Protein AF-A0A7S2E5Z1-F1 (afdb_monomer_lite)

Organism: NCBI:txid49249

Foldseek 3Di:
DDDDDDDDPDPPDDDDQDAWAFPDWDDDPQFDIDTDIPSLDDLVLLVVVVVLQVVCCVPPVVQWDWAWPPDPPVPFVDTFTWTKRWCQVVCVVPVVVSQVSNLSNVQNRCVVVVQCDDDPPDHGPVDRSNVVGDDTDIDTDQDPVGTNDHTDDDDPPDPDDDDDDSDDPVVDDDPDDDTDGPPPDD

pLDDT: mean 82.42, std 16.59, range [35.94, 97.31]

Secondary structure (DSSP, 8-state):
--------------PPPPPPEEEEEEEETTEEEEEEEETSS-HHHHHHHHHHHHHHHHH-GGGEEEEE---S-TT-----EEEEEE-HHHHHHH-HHHHHHHHHHHHHHHHHHTTTSPPTT-----S-GGGT--S--EEEE--TTS-SSPPS----S-S-------S-GGGSS--------TT---

Sequence (186 aa):
AEKSKNRPREFQSETTPAEPTVSALYPDKHSPTLAVVDFALSDEEAATFQDLRDCVTHNHPRQFVRRSFAGPYDDFEQEGGNDATFVGGFMQLFAPGVAAKLCETARVAWKKSEWFKIEDGEIPFQFDPCKLGMRTTEYLSYDPSGWSALGGHTDIDTMYTILLLLSDPSEYKGGEFFMKPSDWGG

Radius of gyration: 20.51 Å; chains: 1; bounding box: 38×84×41 Å

Structure (mmCIF, N/CA/C/O backbone):
data_AF-A0A7S2E5Z1-F1
#
_entry.id   AF-A0A7S2E5Z1-F1
#
loop_
_atom_site.group_PDB
_atom_site.id
_atom_site.type_symbol
_atom_site.label_atom_id
_atom_site.label_alt_id
_atom_site.label_comp_id
_atom_site.label_asym_id
_atom_site.label_entity_id
_atom_site.label_seq_id
_atom_site.pdbx_PDB_ins_code
_atom_site.Cartn_x
_atom_site.Cartn_y
_atom_site.Cartn_z
_atom_site.occupancy
_atom_site.B_iso_or_equiv
_atom_site.auth_seq_id
_atom_site.auth_comp_id
_atom_site.auth_asym_id
_atom_site.auth_atom_id
_atom_site.pdbx_PDB_model_num
ATOM 1 N N . ALA A 1 1 ? 4.109 -58.923 -12.183 1.00 46.69 1 ALA A N 1
ATOM 2 C CA . ALA A 1 1 ? 3.321 -57.739 -12.575 1.00 46.69 1 ALA A CA 1
ATOM 3 C C . ALA A 1 1 ? 2.538 -57.267 -11.354 1.00 46.69 1 ALA A C 1
ATOM 5 O O . ALA A 1 1 ? 1.447 -57.763 -11.093 1.00 46.69 1 ALA A O 1
ATOM 6 N N . GLU A 1 2 ? 3.149 -56.405 -10.541 1.00 40.25 2 GLU A N 1
ATOM 7 C CA . GLU A 1 2 ? 2.526 -55.848 -9.337 1.00 40.25 2 GLU A CA 1
ATOM 8 C C . GLU A 1 2 ? 1.630 -54.665 -9.708 1.00 40.25 2 GLU A C 1
ATOM 10 O O . GLU A 1 2 ? 2.041 -53.746 -10.415 1.00 40.25 2 GLU A O 1
ATOM 15 N N . LYS A 1 3 ? 0.378 -54.709 -9.247 1.00 46.12 3 LYS A N 1
ATOM 16 C CA . LYS A 1 3 ? -0.587 -53.622 -9.407 1.00 46.12 3 LYS A CA 1
ATOM 17 C C . LYS A 1 3 ? -0.258 -52.522 -8.398 1.00 46.12 3 LYS A C 1
ATOM 19 O O . LYS A 1 3 ? -0.520 -52.680 -7.206 1.00 46.12 3 LYS A O 1
ATOM 24 N N . SER A 1 4 ? 0.293 -51.416 -8.893 1.00 53.66 4 SER A N 1
ATOM 25 C CA . SER A 1 4 ? 0.443 -50.165 -8.147 1.00 53.66 4 SER A CA 1
ATOM 26 C C . SER A 1 4 ? -0.930 -49.673 -7.675 1.00 53.66 4 SER A C 1
ATOM 28 O O . SER A 1 4 ? -1.839 -49.452 -8.478 1.00 53.66 4 SER A O 1
ATOM 30 N N . LYS A 1 5 ? -1.097 -49.559 -6.355 1.00 52.59 5 LYS A N 1
ATOM 31 C CA . LYS A 1 5 ? -2.281 -48.982 -5.713 1.00 52.59 5 LYS A CA 1
ATOM 32 C C . LYS A 1 5 ? -2.139 -47.460 -5.735 1.00 52.59 5 LYS A C 1
ATOM 34 O O . LYS A 1 5 ? -1.370 -46.909 -4.953 1.00 52.59 5 LYS A O 1
ATOM 39 N N . ASN A 1 6 ? -2.909 -46.792 -6.591 1.00 52.66 6 ASN A N 1
ATOM 40 C CA . ASN A 1 6 ? -3.133 -45.350 -6.498 1.00 52.66 6 ASN A CA 1
ATOM 41 C C . ASN A 1 6 ? -3.826 -45.037 -5.165 1.00 52.66 6 ASN A C 1
ATOM 43 O O . ASN A 1 6 ? -5.003 -45.348 -4.983 1.00 52.66 6 ASN A O 1
ATOM 47 N N . ARG A 1 7 ? -3.087 -44.438 -4.228 1.00 49.69 7 ARG A N 1
ATOM 48 C CA . ARG A 1 7 ? -3.664 -43.767 -3.060 1.00 49.69 7 ARG A CA 1
ATOM 49 C C . ARG A 1 7 ? -4.175 -42.393 -3.509 1.00 49.69 7 ARG A C 1
ATOM 51 O O . ARG A 1 7 ? -3.409 -41.677 -4.154 1.00 49.69 7 ARG A O 1
ATOM 58 N N . PRO A 1 8 ? -5.416 -42.003 -3.181 1.00 49.06 8 PRO A N 1
ATOM 59 C CA . PRO A 1 8 ? -5.850 -40.623 -3.350 1.00 49.06 8 PRO A CA 1
ATOM 60 C C . PRO A 1 8 ? -4.947 -39.718 -2.507 1.00 49.06 8 PRO A C 1
ATOM 62 O O . PRO A 1 8 ? -4.665 -40.042 -1.352 1.00 49.06 8 PRO A O 1
ATOM 65 N N . ARG A 1 9 ? -4.473 -38.609 -3.085 1.00 51.66 9 ARG A N 1
ATOM 66 C CA . ARG A 1 9 ? -3.891 -37.515 -2.304 1.00 51.66 9 ARG A CA 1
ATOM 67 C C . ARG A 1 9 ? -5.000 -36.974 -1.408 1.00 51.66 9 ARG A C 1
ATOM 69 O O . ARG A 1 9 ? -5.990 -36.458 -1.918 1.00 51.66 9 ARG A O 1
ATOM 76 N N . GLU A 1 10 ? -4.843 -37.128 -0.099 1.00 47.50 10 GLU A N 1
ATOM 77 C CA . GLU A 1 10 ? -5.616 -36.356 0.868 1.00 47.50 10 GLU A CA 1
ATOM 78 C C . GLU A 1 10 ? -5.321 -34.878 0.603 1.00 47.50 10 GLU A C 1
ATOM 80 O O . GLU A 1 10 ? -4.179 -34.431 0.722 1.00 47.50 10 GLU A O 1
ATOM 85 N N . PHE A 1 11 ? -6.345 -34.147 0.161 1.00 47.50 11 PHE A N 1
ATOM 86 C CA . PHE A 1 11 ? -6.331 -32.692 0.145 1.00 47.50 11 PHE A CA 1
ATOM 87 C C . PHE A 1 11 ? -6.183 -32.247 1.598 1.00 47.50 11 PHE A C 1
ATOM 89 O O . PHE A 1 11 ? -7.060 -32.499 2.426 1.00 47.50 11 PHE A O 1
ATOM 96 N N . GLN A 1 12 ? -5.027 -31.676 1.927 1.00 45.69 12 GLN A N 1
ATOM 97 C CA . GLN A 1 12 ? -4.809 -31.093 3.238 1.00 45.69 12 GLN A CA 1
ATOM 98 C C . GLN A 1 12 ? -5.743 -29.892 3.379 1.00 45.69 12 GLN A C 1
ATOM 100 O O . GLN A 1 12 ? -5.693 -28.979 2.565 1.00 45.69 12 GLN A O 1
ATOM 105 N N . SER A 1 13 ? -6.620 -29.988 4.381 1.00 49.75 13 SER A N 1
ATOM 106 C CA . SER A 1 13 ? -7.384 -28.926 5.043 1.00 49.75 13 SER A CA 1
ATOM 107 C C . SER A 1 13 ? -7.148 -27.520 4.486 1.00 49.75 13 SER A C 1
ATOM 109 O O . SER A 1 13 ? -6.142 -26.896 4.815 1.00 49.75 13 SER A O 1
ATOM 111 N N . GLU A 1 14 ? -8.120 -27.011 3.728 1.00 50.84 14 GLU A N 1
ATOM 112 C CA . GLU A 1 14 ? -8.258 -25.590 3.405 1.00 50.84 14 GLU A CA 1
ATOM 113 C C . GLU A 1 14 ? -8.309 -24.796 4.718 1.00 50.84 14 GLU A C 1
ATOM 115 O O . GLU A 1 14 ? -9.316 -24.781 5.428 1.00 50.84 14 GLU A O 1
ATOM 120 N N . THR A 1 15 ? -7.194 -24.179 5.100 1.00 59.88 15 THR A N 1
ATOM 121 C CA . THR A 1 15 ? -7.208 -23.121 6.105 1.00 59.88 15 THR A CA 1
ATOM 122 C C . THR A 1 15 ? -8.015 -21.976 5.521 1.00 59.88 15 THR A C 1
ATOM 124 O O . THR A 1 15 ? -7.629 -21.429 4.488 1.00 59.88 15 THR A O 1
ATOM 127 N N . THR A 1 16 ? -9.139 -21.632 6.152 1.00 64.25 16 THR A N 1
ATOM 128 C CA . THR A 1 16 ? -9.907 -20.434 5.805 1.00 64.25 16 THR A CA 1
ATOM 129 C C . THR A 1 16 ? -8.942 -19.253 5.673 1.00 64.25 16 THR A C 1
ATOM 131 O O . THR A 1 16 ? -8.135 -19.060 6.591 1.00 64.25 16 THR A O 1
ATOM 134 N N . PRO A 1 17 ? -8.988 -18.483 4.569 1.00 69.44 17 PRO A N 1
ATOM 135 C CA . PRO A 1 17 ? -8.122 -17.326 4.405 1.00 69.44 17 PRO A CA 1
ATOM 136 C C . PRO A 1 17 ? -8.244 -16.405 5.618 1.00 69.44 17 PRO A C 1
ATOM 138 O O . PRO A 1 17 ? -9.356 -16.117 6.068 1.00 69.44 17 PRO A O 1
ATOM 141 N N . ALA A 1 18 ? -7.110 -15.971 6.165 1.00 81.19 18 ALA A N 1
ATOM 142 C CA . ALA A 1 18 ? -7.110 -15.035 7.280 1.00 81.19 18 ALA A CA 1
ATOM 143 C C . ALA A 1 18 ? -7.786 -13.716 6.857 1.00 81.19 18 ALA A C 1
ATOM 145 O O . ALA A 1 18 ? -7.587 -13.217 5.746 1.00 81.19 18 ALA A O 1
ATOM 146 N N . GLU A 1 19 ? -8.628 -13.166 7.731 1.00 91.25 19 GLU A N 1
ATOM 147 C CA . GLU A 1 19 ? -9.308 -11.895 7.480 1.00 91.25 19 GLU A CA 1
ATOM 148 C C . GLU A 1 19 ? -8.423 -10.698 7.878 1.00 91.25 19 GLU A C 1
ATOM 150 O O . GLU A 1 19 ? -7.673 -10.801 8.859 1.00 91.25 19 GLU A O 1
ATOM 155 N N . PRO A 1 20 ? -8.530 -9.546 7.179 1.00 95.81 20 PRO A N 1
ATOM 156 C CA . PRO A 1 20 ? -7.768 -8.352 7.512 1.00 95.81 20 PRO A CA 1
ATOM 157 C C . PRO A 1 20 ? -8.021 -7.944 8.958 1.00 95.81 20 PRO A C 1
ATOM 159 O O . PRO A 1 20 ? -9.171 -7.816 9.386 1.00 95.81 20 PRO A O 1
ATOM 162 N N . THR A 1 21 ? -6.950 -7.722 9.713 1.00 95.88 21 THR A N 1
ATOM 163 C CA . THR A 1 21 ? -7.031 -7.424 11.145 1.00 95.88 21 THR A CA 1
ATOM 164 C C . THR A 1 21 ? -6.067 -6.308 11.509 1.00 95.88 21 THR A C 1
ATOM 166 O O . THR A 1 21 ? -4.894 -6.358 11.164 1.00 95.88 21 THR A O 1
ATOM 169 N N . VAL A 1 22 ? -6.537 -5.294 12.240 1.00 96.38 22 VAL A N 1
ATOM 170 C CA . VAL A 1 22 ? -5.655 -4.222 12.725 1.00 96.38 22 VAL A CA 1
ATOM 171 C C . VAL A 1 22 ? -4.798 -4.734 13.881 1.00 96.38 22 VAL A C 1
ATOM 173 O O . VAL A 1 22 ? -5.333 -5.031 14.953 1.00 96.38 22 VAL A O 1
ATOM 176 N N . SER A 1 23 ? -3.485 -4.794 13.677 1.00 96.19 23 SER A N 1
ATOM 177 C CA . SER A 1 23 ? -2.500 -5.239 14.667 1.00 96.19 23 SER A CA 1
ATOM 178 C C . SER A 1 23 ? -1.921 -4.090 15.489 1.00 96.19 23 SER A C 1
ATOM 180 O O . SER A 1 23 ? -1.625 -4.269 16.671 1.00 96.19 23 SER A O 1
ATOM 182 N N . ALA A 1 24 ? -1.843 -2.888 14.913 1.00 93.94 24 ALA A N 1
ATOM 183 C CA . ALA A 1 24 ? -1.431 -1.683 15.623 1.00 93.94 24 ALA A CA 1
ATOM 184 C C . ALA A 1 24 ? -2.193 -0.441 15.148 1.00 93.94 24 ALA A C 1
ATOM 186 O O . ALA A 1 24 ? -2.614 -0.340 13.996 1.00 93.94 24 ALA A O 1
ATOM 187 N N . LEU A 1 25 ? -2.350 0.522 16.055 1.00 91.56 25 LEU A N 1
ATOM 188 C CA . LEU A 1 25 ? -2.912 1.835 15.772 1.00 91.56 25 LEU A CA 1
ATOM 189 C C . LEU A 1 25 ? -2.022 2.893 16.425 1.00 91.56 25 LEU A C 1
ATOM 191 O O . LEU A 1 25 ? -1.747 2.811 17.622 1.00 91.56 25 LEU A O 1
ATOM 195 N N . TYR A 1 26 ? -1.613 3.884 15.644 1.00 87.94 26 TYR A N 1
ATOM 196 C CA . TYR A 1 26 ? -0.816 5.023 16.084 1.00 87.94 26 TYR A CA 1
ATOM 197 C C . TYR A 1 26 ? -1.638 6.295 15.847 1.00 87.94 26 TYR A C 1
ATOM 199 O O . TYR A 1 26 ? -1.512 6.918 14.789 1.00 87.94 26 TYR A O 1
ATOM 207 N N . PRO A 1 27 ? -2.558 6.627 16.771 1.00 78.06 27 PRO A N 1
ATOM 208 C CA . PRO A 1 27 ? -3.314 7.865 16.697 1.00 78.06 27 PRO A CA 1
ATOM 209 C C . PRO A 1 27 ? -2.420 9.044 17.083 1.00 78.06 27 PRO A C 1
ATOM 211 O O . PRO A 1 27 ? -1.607 8.947 18.004 1.00 78.06 27 PRO A O 1
ATOM 214 N N . ASP A 1 28 ? -2.621 10.171 16.417 1.00 69.75 28 ASP A N 1
ATOM 215 C CA . ASP A 1 28 ? -2.022 11.450 16.774 1.00 69.75 28 ASP A CA 1
ATOM 216 C C . ASP A 1 28 ? -3.109 12.522 16.652 1.00 69.75 28 ASP A C 1
ATOM 218 O O . ASP A 1 28 ? -3.875 12.526 15.692 1.00 69.75 28 ASP A O 1
ATOM 222 N N . LYS A 1 29 ? -3.202 13.404 17.648 1.00 65.31 29 LYS A N 1
ATOM 223 C CA . LYS A 1 29 ? -4.199 14.484 17.684 1.00 65.31 29 LYS A CA 1
ATOM 224 C C . LYS A 1 29 ? -3.931 15.571 16.648 1.00 65.31 29 LYS A C 1
ATOM 226 O O . LYS A 1 29 ? -4.824 16.356 16.357 1.00 65.31 29 LYS A O 1
ATOM 231 N N . HIS A 1 30 ? -2.701 15.644 16.147 1.00 63.88 30 HIS A N 1
ATOM 232 C CA . HIS A 1 30 ? -2.256 16.660 15.197 1.00 63.88 30 HIS A CA 1
ATOM 233 C C . HIS A 1 30 ? -1.628 16.033 13.945 1.00 63.88 30 HIS A C 1
ATOM 235 O O . HIS A 1 30 ? -0.952 16.720 13.188 1.00 63.88 30 HIS A O 1
ATOM 241 N N . SER A 1 31 ? -1.829 14.729 13.712 1.00 66.44 31 SER A N 1
ATOM 242 C CA . SER A 1 31 ? -1.296 14.045 12.528 1.00 66.44 31 SER A CA 1
ATOM 243 C C . SER A 1 31 ? -2.260 12.977 12.006 1.00 66.44 31 SER A C 1
ATOM 245 O O . SER A 1 31 ? -3.114 12.487 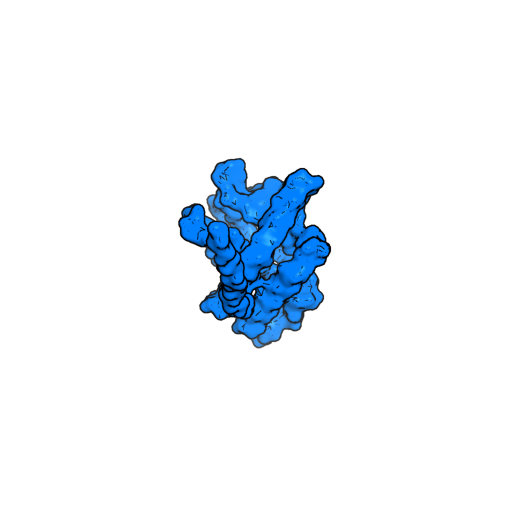12.748 1.00 66.44 31 SER A O 1
ATOM 247 N N . PRO A 1 32 ? -2.114 12.551 10.737 1.00 74.69 32 PRO A N 1
ATOM 248 C CA . PRO A 1 32 ? -2.829 11.391 10.222 1.00 74.69 32 PRO A CA 1
ATOM 249 C C . PRO A 1 32 ? -2.634 10.167 11.126 1.00 74.69 32 PRO A C 1
ATOM 251 O O . PRO A 1 32 ? -1.525 9.863 11.562 1.00 74.69 32 PRO A O 1
ATOM 254 N N . THR A 1 33 ? -3.716 9.442 11.397 1.00 85.38 33 THR A N 1
ATOM 255 C CA . THR A 1 33 ? -3.653 8.193 12.164 1.00 85.38 33 THR A CA 1
ATOM 256 C C . THR A 1 33 ? -3.143 7.055 11.282 1.00 85.38 33 THR A C 1
ATOM 258 O O . THR A 1 33 ? -3.727 6.780 10.234 1.00 85.38 33 THR A O 1
ATOM 261 N N . LEU A 1 34 ? -2.122 6.327 11.743 1.00 90.06 34 LEU A N 1
ATOM 262 C CA . LEU A 1 34 ? -1.633 5.114 11.078 1.00 90.06 34 LEU A CA 1
ATOM 263 C C . LEU A 1 34 ? -2.267 3.868 11.693 1.00 90.06 34 LEU A C 1
ATOM 265 O O . LEU A 1 34 ? -2.155 3.633 12.895 1.00 90.06 34 LEU A O 1
ATOM 269 N N . ALA A 1 35 ? -2.888 3.041 10.856 1.00 92.94 35 ALA A N 1
ATOM 270 C CA . ALA A 1 35 ? -3.342 1.704 11.217 1.00 92.94 35 ALA A CA 1
ATOM 271 C C . ALA A 1 35 ? -2.485 0.663 10.488 1.00 92.94 35 ALA A C 1
ATOM 273 O O . ALA A 1 35 ? -2.382 0.698 9.264 1.00 92.94 35 ALA A O 1
ATOM 274 N N . VAL A 1 36 ? -1.897 -0.271 11.235 1.00 94.94 36 VAL A N 1
ATOM 275 C CA . VAL A 1 36 ? -1.196 -1.433 10.674 1.00 94.94 36 VAL A CA 1
ATOM 276 C C . VAL A 1 36 ? -2.194 -2.574 10.588 1.00 94.94 36 VAL A C 1
ATOM 278 O O . VAL A 1 36 ? -2.827 -2.919 11.589 1.00 94.94 36 VAL A O 1
ATOM 281 N N . VAL A 1 37 ? -2.368 -3.117 9.385 1.00 96.31 37 VAL A N 1
ATOM 282 C CA . VAL A 1 37 ? -3.343 -4.171 9.101 1.00 96.31 37 VAL A CA 1
ATOM 283 C C . VAL A 1 37 ? -2.612 -5.419 8.628 1.00 96.31 37 VAL A C 1
ATOM 285 O O . VAL A 1 37 ? -2.004 -5.417 7.559 1.00 96.31 37 VAL A O 1
ATOM 288 N N . ASP A 1 38 ? -2.710 -6.484 9.413 1.00 95.25 38 ASP A N 1
ATOM 289 C CA . ASP A 1 38 ? -2.217 -7.806 9.052 1.00 95.25 38 ASP A CA 1
ATOM 290 C C . ASP A 1 38 ? -3.235 -8.499 8.139 1.00 95.25 38 ASP A C 1
ATOM 292 O O . ASP A 1 38 ? -4.440 -8.230 8.212 1.00 95.25 38 ASP A O 1
ATOM 296 N N . PHE A 1 39 ? -2.755 -9.415 7.292 1.00 94.50 39 PHE A N 1
ATOM 297 C CA . PHE A 1 39 ? -3.587 -10.195 6.363 1.00 94.50 39 PHE A CA 1
ATOM 298 C C . PHE A 1 39 ? -4.440 -9.317 5.429 1.00 94.50 39 PHE A C 1
ATOM 300 O O . PHE A 1 39 ? -5.574 -9.654 5.085 1.00 94.50 39 PHE A O 1
ATOM 307 N N . ALA A 1 40 ? -3.891 -8.164 5.027 1.00 95.69 40 ALA A N 1
ATOM 308 C CA . ALA A 1 40 ? -4.543 -7.235 4.107 1.00 95.69 40 ALA A CA 1
ATOM 309 C C . ALA A 1 40 ? -4.851 -7.878 2.745 1.00 95.69 40 ALA A C 1
ATOM 311 O O . ALA A 1 40 ? -5.875 -7.556 2.147 1.00 95.69 40 ALA A O 1
ATOM 312 N N . LEU A 1 41 ? -3.979 -8.782 2.291 1.00 94.94 41 LEU A N 1
ATOM 313 C CA . LEU A 1 41 ? -4.148 -9.680 1.151 1.00 94.94 41 LEU A CA 1
ATOM 314 C C . LEU A 1 41 ? -3.648 -11.075 1.554 1.00 94.94 41 LEU A C 1
ATOM 316 O O . LEU A 1 41 ? -2.758 -11.198 2.396 1.00 94.94 41 LEU A O 1
ATOM 320 N N . SER A 1 42 ? -4.209 -12.111 0.942 1.00 93.75 42 SER A N 1
ATOM 321 C CA . SER A 1 42 ? -3.623 -13.454 0.921 1.00 93.75 42 SER A CA 1
ATOM 322 C C . SER A 1 42 ? -2.431 -13.531 -0.040 1.00 93.75 42 SER A C 1
ATOM 324 O O . SER A 1 42 ? -2.280 -12.683 -0.922 1.00 93.75 42 SER A O 1
ATOM 326 N N . ASP A 1 43 ? -1.622 -14.585 0.081 1.00 92.56 43 ASP A N 1
ATOM 327 C CA . ASP A 1 43 ? -0.481 -14.826 -0.813 1.00 92.56 43 ASP A CA 1
ATOM 328 C C . ASP A 1 43 ? -0.914 -14.925 -2.284 1.00 92.56 43 ASP A C 1
ATOM 330 O O . ASP A 1 43 ? -0.251 -14.398 -3.173 1.00 92.56 43 ASP A O 1
ATOM 334 N N . GLU A 1 44 ? -2.067 -15.545 -2.550 1.00 94.25 44 GLU A N 1
ATOM 335 C CA . GLU A 1 44 ? -2.629 -15.675 -3.900 1.00 94.25 44 GLU A CA 1
ATOM 336 C C . GLU A 1 44 ? -3.075 -14.318 -4.470 1.00 94.25 44 GLU A C 1
ATOM 338 O O . GLU A 1 44 ? -2.853 -14.021 -5.647 1.00 94.25 44 GLU A O 1
ATOM 343 N N . GLU A 1 45 ? -3.676 -13.463 -3.639 1.00 95.44 45 GLU A N 1
ATOM 344 C CA . GLU A 1 45 ? -4.075 -12.105 -4.022 1.00 95.44 45 GLU A CA 1
ATOM 345 C C . GLU A 1 45 ? -2.857 -11.198 -4.254 1.00 95.44 45 GLU A C 1
ATOM 347 O O . GLU A 1 45 ? -2.837 -10.429 -5.219 1.00 95.44 45 GLU A O 1
ATOM 352 N N . ALA A 1 46 ? -1.827 -11.311 -3.409 1.00 95.00 46 ALA A N 1
ATOM 353 C CA . ALA A 1 46 ? -0.564 -10.597 -3.570 1.00 95.00 46 ALA A CA 1
ATOM 354 C C . ALA A 1 46 ? 0.164 -11.028 -4.855 1.00 95.00 46 ALA A C 1
ATOM 356 O O . ALA A 1 46 ? 0.567 -10.169 -5.644 1.00 95.00 46 ALA A O 1
ATOM 357 N N . ALA A 1 47 ? 0.243 -12.337 -5.119 1.00 95.19 47 ALA A N 1
ATOM 358 C CA . ALA A 1 47 ? 0.805 -12.882 -6.354 1.00 95.19 47 ALA A CA 1
ATOM 359 C C . ALA A 1 47 ? 0.025 -12.402 -7.588 1.00 95.19 47 ALA A C 1
ATOM 361 O O . ALA A 1 47 ? 0.619 -11.946 -8.561 1.00 95.19 47 ALA A O 1
ATOM 362 N N . THR A 1 48 ? -1.310 -12.391 -7.521 1.00 95.62 48 THR A N 1
ATOM 363 C CA . THR A 1 48 ? -2.161 -11.862 -8.600 1.00 95.62 48 THR A CA 1
ATOM 364 C C . THR A 1 48 ? -1.846 -10.393 -8.901 1.00 95.62 48 THR A C 1
ATOM 366 O O . THR A 1 48 ? -1.806 -9.984 -10.064 1.00 95.62 48 THR A O 1
ATOM 369 N N . PHE A 1 49 ? -1.612 -9.575 -7.871 1.00 95.56 49 PHE A N 1
ATOM 370 C CA . PHE A 1 49 ? -1.242 -8.170 -8.045 1.00 95.56 49 PHE A CA 1
ATOM 371 C C . PHE A 1 49 ? 0.158 -8.003 -8.665 1.00 95.56 49 PHE A C 1
ATOM 373 O O . PHE A 1 49 ? 0.347 -7.143 -9.530 1.00 95.56 49 PHE A O 1
ATOM 380 N N . GLN A 1 50 ? 1.123 -8.840 -8.271 1.00 95.44 50 GLN A N 1
ATOM 381 C CA . GLN A 1 50 ? 2.472 -8.871 -8.851 1.00 95.44 50 GLN A CA 1
ATOM 382 C C . GLN A 1 50 ? 2.458 -9.307 -10.326 1.00 95.44 50 GLN A C 1
ATOM 384 O O . GLN A 1 50 ? 3.013 -8.602 -11.170 1.00 95.44 50 GLN A O 1
ATOM 389 N N . ASP A 1 51 ? 1.743 -10.384 -10.659 1.00 96.31 51 ASP A N 1
ATOM 390 C CA . ASP A 1 51 ? 1.563 -10.865 -12.037 1.00 96.31 51 ASP A CA 1
ATOM 391 C C . ASP A 1 51 ? 0.916 -9.795 -12.925 1.00 96.31 51 ASP A C 1
ATOM 393 O O . ASP A 1 51 ? 1.309 -9.577 -14.078 1.00 96.31 51 ASP A O 1
ATOM 397 N N . LEU A 1 52 ? -0.073 -9.078 -12.381 1.00 96.19 52 LEU A N 1
ATOM 398 C CA . LEU A 1 52 ? -0.704 -7.966 -13.076 1.00 96.19 52 LEU A CA 1
ATOM 399 C C . LEU A 1 52 ? 0.300 -6.848 -13.369 1.00 96.19 52 LEU A C 1
ATOM 401 O O . LEU A 1 52 ? 0.315 -6.328 -14.487 1.00 96.19 52 LEU A O 1
ATOM 405 N N . ARG A 1 53 ? 1.144 -6.486 -12.395 1.00 95.44 53 ARG A N 1
ATOM 406 C CA . ARG A 1 53 ? 2.223 -5.512 -12.600 1.00 95.44 53 ARG A CA 1
ATOM 407 C C . ARG A 1 53 ? 3.158 -5.969 -13.714 1.00 95.44 53 ARG A C 1
ATOM 409 O O . ARG A 1 53 ? 3.389 -5.185 -14.630 1.00 95.44 53 ARG A O 1
ATOM 416 N N . ASP A 1 54 ? 3.629 -7.212 -13.697 1.00 95.62 54 ASP A N 1
ATOM 417 C CA . ASP A 1 54 ? 4.547 -7.728 -14.721 1.00 95.62 54 ASP A CA 1
ATOM 418 C C . ASP A 1 54 ? 3.916 -7.666 -16.118 1.00 95.62 54 ASP A C 1
ATOM 420 O O . ASP A 1 54 ? 4.532 -7.194 -17.081 1.00 95.62 54 ASP A O 1
ATOM 424 N N . CYS A 1 55 ? 2.644 -8.054 -16.220 1.00 96.94 55 CYS A N 1
ATOM 425 C CA . CYS A 1 55 ? 1.884 -7.981 -17.459 1.00 96.94 55 CYS A CA 1
ATOM 426 C C . CYS A 1 55 ? 1.729 -6.538 -17.966 1.00 96.94 55 CYS A C 1
ATOM 428 O O . CYS A 1 55 ? 1.952 -6.274 -19.153 1.00 96.94 55 CYS A O 1
ATOM 430 N N . VAL A 1 56 ? 1.383 -5.595 -17.084 1.00 96.81 56 VAL A N 1
ATOM 431 C CA . VAL A 1 56 ? 1.233 -4.172 -17.425 1.00 96.81 56 VAL A CA 1
ATOM 432 C C . VAL A 1 56 ? 2.574 -3.564 -17.829 1.00 96.81 56 VAL A C 1
ATOM 434 O O . VAL A 1 56 ? 2.641 -2.896 -18.859 1.00 96.81 56 VAL A O 1
ATOM 437 N N . THR A 1 57 ? 3.653 -3.824 -17.089 1.00 94.56 57 THR A N 1
ATOM 438 C CA . THR A 1 57 ? 4.993 -3.327 -17.424 1.00 94.56 57 THR A CA 1
ATOM 439 C C . THR A 1 57 ? 5.456 -3.853 -18.787 1.00 94.56 57 THR A C 1
ATOM 441 O O . THR A 1 57 ? 6.009 -3.086 -19.576 1.00 94.56 57 THR A O 1
ATOM 444 N N . HIS A 1 58 ? 5.188 -5.125 -19.105 1.00 95.81 58 HIS A N 1
ATOM 445 C CA . HIS A 1 58 ? 5.578 -5.727 -20.383 1.00 95.81 58 HIS A CA 1
ATOM 446 C C . HIS A 1 58 ? 4.745 -5.220 -21.572 1.00 95.81 58 HIS A C 1
ATOM 448 O O . HIS A 1 58 ? 5.296 -4.834 -22.603 1.00 95.81 58 HIS A O 1
ATOM 454 N N . ASN A 1 59 ? 3.415 -5.216 -21.447 1.00 97.31 59 ASN A N 1
ATOM 455 C CA . ASN A 1 59 ? 2.502 -4.962 -22.572 1.00 97.31 59 ASN A CA 1
ATOM 456 C C . ASN A 1 59 ? 2.096 -3.487 -22.706 1.00 97.31 59 ASN A C 1
ATOM 458 O O . ASN A 1 59 ? 1.731 -3.026 -23.790 1.00 97.31 59 ASN A O 1
ATOM 462 N N . HIS A 1 60 ? 2.161 -2.729 -21.613 1.00 96.19 60 HIS A N 1
ATOM 463 C CA . HIS A 1 60 ? 1.764 -1.328 -21.541 1.00 96.19 60 HIS A CA 1
ATOM 464 C C . HIS A 1 60 ? 2.857 -0.473 -20.882 1.00 96.19 60 HIS A C 1
ATOM 466 O O . HIS A 1 60 ? 2.592 0.201 -19.888 1.00 96.19 60 HIS A O 1
ATOM 472 N N . PRO A 1 61 ? 4.067 -0.389 -21.466 1.00 94.56 61 PRO A N 1
ATOM 473 C CA . PRO A 1 61 ? 5.207 0.303 -20.854 1.00 94.56 61 PRO A CA 1
ATOM 474 C C . PRO A 1 61 ? 4.965 1.799 -20.591 1.00 94.56 61 PRO A C 1
ATOM 476 O O . PRO A 1 61 ? 5.654 2.401 -19.779 1.00 94.56 61 PRO A O 1
ATOM 479 N N . ARG A 1 62 ? 3.957 2.415 -21.227 1.00 96.00 62 ARG A N 1
ATOM 480 C CA . ARG A 1 62 ? 3.524 3.795 -20.927 1.00 96.00 62 ARG A CA 1
ATOM 481 C C . ARG A 1 62 ? 2.907 3.962 -19.534 1.00 96.00 62 ARG A C 1
ATOM 483 O O . ARG A 1 62 ? 2.744 5.092 -19.094 1.00 96.00 62 ARG A O 1
ATOM 490 N N . GLN A 1 63 ? 2.529 2.866 -18.880 1.00 96.19 63 GLN A N 1
ATOM 491 C CA . GLN A 1 63 ? 2.046 2.852 -17.499 1.00 96.19 63 GLN A CA 1
ATOM 492 C C . GLN A 1 63 ? 3.193 2.812 -16.486 1.00 96.19 63 GLN A C 1
ATOM 494 O O . GLN A 1 63 ? 2.941 2.893 -15.290 1.00 96.19 63 GLN A O 1
ATOM 499 N N . PHE A 1 64 ? 4.441 2.676 -16.938 1.00 95.88 64 PHE A N 1
ATOM 500 C CA . PHE A 1 64 ? 5.610 2.803 -16.083 1.00 95.88 64 PHE A CA 1
ATOM 501 C C . PHE A 1 64 ? 6.134 4.239 -16.119 1.00 95.88 64 PHE A C 1
ATOM 503 O O . PHE A 1 64 ? 6.338 4.809 -17.194 1.00 95.88 64 PHE A O 1
ATOM 510 N N . VAL A 1 65 ? 6.388 4.814 -14.946 1.00 93.00 65 VAL A N 1
ATOM 511 C CA . VAL A 1 65 ? 6.993 6.136 -14.799 1.00 93.00 65 VAL A CA 1
ATOM 512 C C . VAL A 1 65 ? 8.032 6.104 -13.687 1.00 93.00 65 VAL A C 1
ATOM 514 O O . VAL A 1 65 ? 7.753 5.699 -12.562 1.00 93.00 65 VAL A O 1
ATOM 517 N N . ARG A 1 66 ? 9.221 6.616 -13.999 1.00 91.75 66 ARG A N 1
ATOM 518 C CA . ARG A 1 66 ? 10.248 6.960 -13.017 1.00 91.75 66 ARG A CA 1
ATOM 519 C C . ARG A 1 66 ? 10.046 8.412 -12.591 1.00 91.75 66 ARG A C 1
ATOM 521 O O . ARG A 1 66 ? 10.280 9.315 -13.396 1.00 91.75 66 ARG A O 1
ATOM 528 N N . ARG A 1 67 ? 9.580 8.646 -11.360 1.00 88.88 67 ARG A N 1
ATOM 529 C CA . ARG A 1 67 ? 9.270 9.986 -10.826 1.00 88.88 67 ARG A CA 1
ATOM 530 C C . ARG A 1 67 ? 10.308 10.410 -9.797 1.00 88.88 67 ARG A C 1
ATOM 532 O O . ARG A 1 67 ? 10.609 9.657 -8.879 1.00 88.88 67 ARG A O 1
ATOM 539 N N . SER A 1 68 ? 10.826 11.625 -9.940 1.00 85.81 68 SER A N 1
ATOM 540 C CA . SER A 1 68 ? 11.620 12.286 -8.902 1.00 85.81 68 SER A CA 1
ATOM 541 C C . SER A 1 68 ? 10.707 13.156 -8.043 1.00 85.81 68 SER A C 1
ATOM 543 O O . SER A 1 68 ? 9.825 13.829 -8.574 1.00 85.81 68 SER A O 1
ATOM 545 N N . PHE A 1 69 ? 10.952 13.159 -6.738 1.00 78.12 69 PHE A N 1
ATOM 546 C CA . PHE A 1 69 ? 10.322 14.034 -5.754 1.00 78.12 69 PHE A CA 1
ATOM 547 C C . PHE A 1 69 ? 11.343 15.054 -5.228 1.00 78.12 69 PHE A C 1
ATOM 549 O O . PHE A 1 69 ? 11.428 15.309 -4.031 1.00 78.12 69 PHE A O 1
ATOM 556 N N . ALA A 1 70 ? 12.133 15.644 -6.132 1.00 66.19 70 ALA A N 1
ATOM 557 C CA . ALA A 1 70 ? 12.940 16.823 -5.829 1.00 66.19 70 ALA A CA 1
ATOM 558 C C . ALA A 1 70 ? 11.998 18.015 -5.577 1.00 66.19 70 ALA A C 1
ATOM 560 O O . ALA A 1 70 ? 11.564 18.697 -6.509 1.00 66.19 70 ALA A O 1
ATOM 561 N N . GLY A 1 71 ? 11.586 18.202 -4.326 1.00 54.94 71 GLY A N 1
ATOM 562 C CA . GLY A 1 71 ? 10.730 19.315 -3.932 1.00 54.94 71 GLY A CA 1
ATOM 563 C C . GLY A 1 71 ? 11.526 20.625 -3.814 1.00 54.94 71 GLY A C 1
ATOM 564 O O . GLY A 1 71 ? 12.641 20.597 -3.309 1.00 54.94 71 GLY A O 1
ATOM 565 N N . PRO A 1 72 ? 10.962 21.786 -4.208 1.00 45.59 72 PRO A N 1
ATOM 566 C CA . PRO A 1 72 ? 11.511 23.116 -3.905 1.00 45.59 72 PRO A CA 1
ATOM 567 C C . PRO A 1 72 ? 11.256 23.564 -2.449 1.00 45.59 72 PRO A C 1
ATOM 569 O O . PRO A 1 72 ? 11.479 24.725 -2.117 1.00 45.59 72 PRO A O 1
ATOM 572 N N . TYR A 1 73 ? 10.723 22.674 -1.609 1.00 48.97 73 TYR A N 1
ATOM 573 C CA . TYR A 1 73 ? 10.437 22.915 -0.199 1.00 48.97 73 TYR A CA 1
ATOM 574 C C . TYR A 1 73 ? 11.555 22.260 0.621 1.00 48.97 73 TYR A C 1
ATOM 576 O O . TYR A 1 73 ? 11.525 21.054 0.865 1.00 48.97 73 TYR A O 1
ATOM 584 N N . ASP A 1 74 ? 12.551 23.075 0.973 1.00 45.16 74 ASP A N 1
ATOM 585 C CA . ASP A 1 74 ? 13.843 22.770 1.620 1.00 45.16 74 ASP A CA 1
ATOM 586 C C . ASP A 1 74 ? 13.772 22.046 2.991 1.00 45.16 74 ASP A C 1
ATOM 588 O O . ASP A 1 74 ? 14.798 21.858 3.641 1.00 45.16 74 ASP A O 1
ATOM 592 N N . ASP A 1 75 ? 12.603 21.586 3.445 1.00 50.78 75 ASP A N 1
ATOM 593 C CA . ASP A 1 75 ? 12.423 21.052 4.807 1.00 50.78 75 ASP A CA 1
ATOM 594 C C . ASP A 1 75 ? 12.509 19.514 4.899 1.00 50.78 75 ASP A C 1
ATOM 596 O O . ASP A 1 75 ? 12.471 18.924 5.987 1.00 50.78 75 ASP A O 1
ATOM 600 N N . PHE A 1 76 ? 12.651 18.825 3.763 1.00 52.25 76 PHE A N 1
ATOM 601 C CA . PHE A 1 76 ? 12.934 17.390 3.723 1.00 52.25 76 PHE A CA 1
ATOM 602 C C . PHE A 1 76 ? 14.324 17.174 3.121 1.00 52.25 76 PHE A C 1
ATOM 604 O O . PHE A 1 76 ? 14.472 17.101 1.909 1.00 52.25 76 PHE A O 1
ATOM 611 N N . GLU A 1 77 ? 15.342 17.026 3.974 1.00 52.81 77 GLU A N 1
ATOM 612 C CA . GLU A 1 77 ? 16.763 16.843 3.604 1.00 52.81 77 GLU A CA 1
ATOM 613 C C . GLU A 1 77 ? 17.077 15.606 2.722 1.00 52.81 77 GLU A C 1
ATOM 615 O O . GLU A 1 77 ? 18.243 15.294 2.485 1.00 52.81 77 GLU A O 1
ATOM 620 N N . GLN A 1 78 ? 16.074 14.861 2.247 1.00 57.53 78 GLN A N 1
ATOM 621 C CA . GLN A 1 78 ? 16.262 13.650 1.450 1.00 57.53 78 GLN A CA 1
ATOM 622 C C . GLN A 1 78 ? 15.600 13.785 0.079 1.00 57.53 78 GLN A C 1
ATOM 624 O O . GLN A 1 78 ? 14.386 13.623 -0.068 1.00 57.53 78 GLN A O 1
ATOM 629 N N . GLU A 1 79 ? 16.432 14.035 -0.935 1.00 69.50 79 GLU A N 1
ATOM 630 C CA . GLU A 1 79 ? 16.076 13.796 -2.331 1.00 69.50 79 GLU A CA 1
ATOM 631 C C . GLU A 1 79 ? 15.648 12.330 -2.503 1.00 69.50 79 GLU A C 1
ATOM 633 O O . GLU A 1 79 ? 16.298 11.412 -2.000 1.00 69.50 79 GLU A O 1
ATOM 638 N N . GLY A 1 80 ? 14.555 12.094 -3.227 1.00 82.88 80 GLY A N 1
ATOM 639 C CA . GLY A 1 80 ? 14.070 10.741 -3.470 1.00 82.88 80 GLY A CA 1
ATOM 640 C C . GLY A 1 80 ? 13.127 10.654 -4.658 1.00 82.88 80 GLY A C 1
ATOM 641 O O . GLY A 1 80 ? 12.854 11.638 -5.350 1.00 82.88 80 GLY A O 1
ATOM 642 N N . GLY A 1 81 ? 12.627 9.452 -4.910 1.00 89.06 81 GLY A N 1
ATOM 643 C CA . GLY A 1 81 ? 11.772 9.169 -6.048 1.00 89.06 81 GLY A CA 1
ATOM 644 C C . GLY A 1 81 ? 11.058 7.835 -5.935 1.00 89.06 81 GLY A C 1
ATOM 645 O O . GLY A 1 81 ? 11.250 7.092 -4.979 1.00 89.06 81 GLY A O 1
ATOM 646 N N . ASN A 1 82 ? 10.236 7.513 -6.927 1.00 90.88 82 ASN A N 1
ATOM 647 C CA . ASN A 1 82 ? 9.724 6.160 -7.077 1.00 90.88 82 ASN A CA 1
ATOM 648 C C . ASN A 1 82 ? 9.690 5.712 -8.536 1.00 90.88 82 ASN A C 1
ATOM 650 O O . ASN A 1 82 ? 9.494 6.500 -9.465 1.00 90.88 82 ASN A O 1
ATOM 654 N N . ASP A 1 83 ? 9.887 4.410 -8.713 1.00 93.50 83 ASP A N 1
ATOM 655 C CA . ASP A 1 83 ? 9.590 3.704 -9.948 1.00 93.50 83 ASP A CA 1
ATOM 656 C C . ASP A 1 83 ? 8.188 3.119 -9.808 1.00 93.50 83 ASP A C 1
ATOM 658 O O . ASP A 1 83 ? 7.966 2.177 -9.046 1.00 93.50 83 ASP A O 1
ATOM 662 N N . ALA A 1 84 ? 7.231 3.732 -10.502 1.00 94.94 84 ALA A N 1
ATOM 663 C CA . ALA A 1 84 ? 5.814 3.439 -10.366 1.00 94.94 84 ALA A CA 1
ATOM 664 C C . ALA A 1 84 ? 5.271 2.769 -11.628 1.00 94.94 84 ALA A C 1
ATOM 666 O O . ALA A 1 84 ? 5.464 3.258 -12.741 1.00 94.94 84 ALA A O 1
ATOM 667 N N . THR A 1 85 ? 4.540 1.670 -11.452 1.00 96.88 85 THR A N 1
ATOM 668 C CA . THR A 1 85 ? 3.676 1.099 -12.493 1.00 96.88 85 THR A CA 1
ATOM 669 C C . THR A 1 85 ? 2.219 1.341 -12.118 1.00 96.88 85 THR A C 1
ATOM 671 O O . THR A 1 85 ? 1.746 0.832 -11.103 1.00 96.88 85 THR A O 1
ATOM 674 N N . PHE A 1 86 ? 1.496 2.107 -12.933 1.00 96.69 86 PHE A N 1
ATOM 675 C CA . PHE A 1 86 ? 0.078 2.395 -12.725 1.00 96.69 86 PHE A CA 1
ATOM 676 C C . PHE A 1 86 ? -0.773 1.178 -13.095 1.00 96.69 86 PHE A C 1
ATOM 678 O O . PHE A 1 86 ? -0.903 0.816 -14.265 1.00 96.69 86 PHE A O 1
ATOM 685 N N . VAL A 1 87 ? -1.382 0.552 -12.087 1.00 96.75 87 VAL A N 1
ATOM 686 C CA . VAL A 1 87 ? -2.147 -0.697 -12.246 1.00 96.75 87 VAL A CA 1
ATOM 687 C C . VAL A 1 87 ? -3.626 -0.550 -11.895 1.00 96.75 87 VAL A C 1
ATOM 689 O O . VAL A 1 87 ? -4.390 -1.473 -12.140 1.00 96.75 87 VAL A O 1
ATOM 692 N N . GLY A 1 88 ? -4.077 0.602 -11.384 1.00 94.38 88 GLY A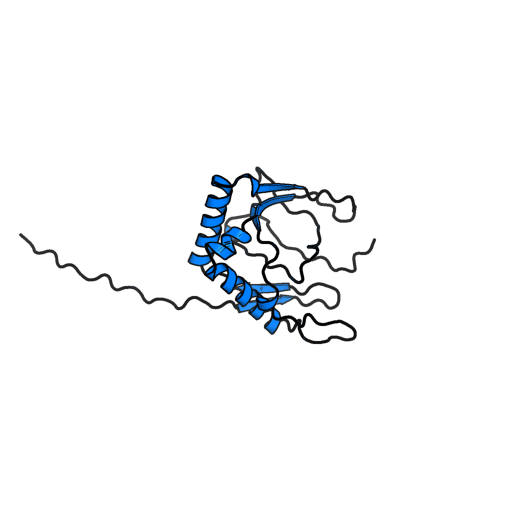 N 1
ATOM 693 C CA . GLY A 1 88 ? -5.432 0.758 -10.827 1.00 94.38 88 GLY A CA 1
ATOM 694 C C . GLY A 1 88 ? -6.584 0.379 -11.760 1.00 94.38 88 GLY A C 1
ATOM 695 O O . GLY A 1 88 ? -7.498 -0.330 -11.342 1.00 94.38 88 GLY A O 1
ATOM 696 N N . GLY A 1 89 ? -6.543 0.800 -13.028 1.00 93.75 89 GLY A N 1
ATOM 697 C CA . GLY A 1 89 ? -7.569 0.413 -14.005 1.00 93.75 89 GLY A CA 1
ATOM 698 C C . GLY A 1 89 ? -7.528 -1.081 -14.339 1.00 93.75 89 GLY A C 1
ATOM 699 O O . GLY A 1 89 ? -8.565 -1.737 -14.400 1.00 93.75 89 GLY A O 1
ATOM 700 N N . PHE A 1 90 ? -6.326 -1.638 -14.493 1.00 95.81 90 PHE A N 1
ATOM 701 C CA . PHE A 1 90 ? -6.127 -3.057 -14.781 1.00 95.81 90 PHE A CA 1
ATOM 702 C C . PHE A 1 90 ? -6.549 -3.936 -13.601 1.00 95.81 90 PHE A C 1
ATOM 704 O O . PHE A 1 90 ? -7.214 -4.945 -13.804 1.00 95.81 90 PHE A O 1
ATOM 711 N N . MET A 1 91 ? -6.240 -3.532 -12.370 1.00 96.38 91 MET A N 1
ATOM 712 C CA . MET A 1 91 ? -6.580 -4.278 -11.160 1.00 96.38 91 MET A CA 1
ATOM 713 C C . MET A 1 91 ? -8.092 -4.357 -10.988 1.00 96.38 91 MET A C 1
ATOM 715 O O . MET A 1 91 ? -8.627 -5.432 -10.750 1.00 96.38 91 MET A O 1
ATOM 719 N N . GLN A 1 92 ? -8.797 -3.243 -11.187 1.00 94.75 92 GLN A N 1
ATOM 720 C CA . GLN A 1 92 ? -10.257 -3.218 -11.095 1.00 94.75 92 GLN A CA 1
ATOM 721 C C . GLN A 1 92 ? -10.943 -4.103 -12.147 1.00 94.75 92 GLN A C 1
ATOM 723 O O . GLN A 1 92 ? -12.019 -4.632 -11.880 1.00 94.75 92 GLN A O 1
ATOM 728 N N . LEU A 1 93 ? -10.334 -4.281 -13.324 1.00 95.69 93 LEU A N 1
ATOM 729 C CA . LEU A 1 93 ? -10.888 -5.100 -14.405 1.00 95.69 93 LEU A CA 1
ATOM 730 C C . LEU A 1 93 ? -10.517 -6.584 -14.292 1.00 95.69 93 LEU A C 1
ATOM 732 O O . LEU A 1 93 ? -11.368 -7.444 -14.502 1.00 95.69 93 LEU A O 1
ATOM 736 N N . PHE A 1 94 ? -9.253 -6.882 -13.994 1.00 96.56 94 PHE A N 1
ATOM 737 C CA . PHE A 1 94 ? -8.689 -8.232 -14.082 1.00 96.56 94 PHE A CA 1
ATOM 738 C C . PHE A 1 94 ? -8.508 -8.912 -12.724 1.00 96.56 94 PHE A C 1
ATOM 740 O O . PHE A 1 94 ? -8.444 -10.136 -12.669 1.00 96.56 94 PHE A O 1
ATOM 747 N N . ALA A 1 95 ? -8.482 -8.146 -11.633 1.00 95.88 95 ALA A N 1
ATOM 748 C CA . ALA A 1 95 ? -8.374 -8.646 -10.265 1.00 95.88 95 ALA A CA 1
ATOM 749 C C . ALA A 1 95 ? -9.425 -7.994 -9.333 1.00 95.88 95 ALA A C 1
ATOM 751 O O . ALA A 1 95 ? -9.074 -7.430 -8.291 1.00 95.88 95 ALA A O 1
ATOM 752 N N . PRO A 1 96 ? -10.732 -8.059 -9.664 1.00 95.00 96 PRO A N 1
ATOM 753 C CA . PRO A 1 96 ? -11.776 -7.396 -8.877 1.00 95.00 96 PRO A CA 1
ATOM 754 C C . PRO A 1 96 ? -11.882 -7.924 -7.436 1.00 95.00 96 PRO A C 1
ATOM 756 O O . PRO A 1 96 ? -12.326 -7.191 -6.555 1.00 95.00 96 PRO A O 1
ATOM 759 N N . GLY A 1 97 ? -11.448 -9.164 -7.177 1.00 94.69 97 GLY A N 1
ATOM 760 C CA . GLY A 1 97 ? -11.340 -9.714 -5.821 1.00 94.69 97 GLY A CA 1
ATOM 761 C C . GLY A 1 97 ? -10.317 -8.961 -4.967 1.00 94.69 97 GLY A C 1
ATOM 762 O O . GLY A 1 97 ? -10.653 -8.524 -3.872 1.00 94.69 97 GLY A O 1
ATOM 763 N N . VAL A 1 98 ? -9.125 -8.695 -5.515 1.00 95.50 98 VAL A N 1
ATOM 764 C CA . VAL A 1 98 ? -8.080 -7.895 -4.850 1.00 95.50 98 VAL A CA 1
ATOM 765 C C . VAL A 1 98 ? -8.602 -6.489 -4.555 1.00 95.50 98 VAL A C 1
ATOM 767 O O . VAL A 1 98 ? -8.502 -6.010 -3.431 1.00 95.50 98 VAL A O 1
ATOM 770 N N . ALA A 1 99 ? -9.241 -5.845 -5.535 1.00 94.62 99 ALA A N 1
ATOM 771 C CA . ALA A 1 99 ? -9.874 -4.539 -5.355 1.00 94.62 99 ALA A CA 1
ATOM 772 C C . ALA A 1 99 ? -10.890 -4.526 -4.196 1.00 94.62 99 ALA A C 1
ATOM 774 O O . ALA A 1 99 ? -10.847 -3.639 -3.341 1.00 94.62 99 ALA A O 1
ATOM 775 N N . ALA A 1 100 ? -11.784 -5.518 -4.145 1.00 93.88 100 ALA A N 1
ATOM 776 C CA . ALA A 1 100 ? -12.755 -5.653 -3.063 1.00 93.88 100 ALA A CA 1
ATOM 777 C C . ALA A 1 100 ? -12.065 -5.849 -1.705 1.00 93.88 100 ALA A C 1
ATOM 779 O O . ALA A 1 100 ? -12.435 -5.189 -0.731 1.00 93.88 100 ALA A O 1
ATOM 780 N N . LYS A 1 101 ? -11.019 -6.681 -1.663 1.00 95.06 101 LYS A N 1
ATOM 781 C CA . LYS A 1 101 ? -10.233 -6.949 -0.460 1.00 95.06 101 LYS A CA 1
ATOM 782 C C . LYS A 1 101 ? -9.545 -5.695 0.080 1.00 95.06 101 LYS A C 1
ATOM 784 O O . LYS A 1 101 ? -9.600 -5.440 1.279 1.00 95.06 101 LYS A O 1
ATOM 789 N N . LEU A 1 102 ? -8.986 -4.848 -0.785 1.00 94.88 102 LEU A N 1
ATOM 790 C CA . LEU A 1 102 ? -8.402 -3.565 -0.370 1.00 94.88 102 LEU A CA 1
ATOM 791 C C . LEU A 1 102 ? -9.441 -2.627 0.245 1.00 94.88 102 LEU A C 1
ATOM 793 O O . LEU A 1 102 ? -9.171 -1.975 1.256 1.00 94.88 102 LEU A O 1
ATOM 797 N N . CYS A 1 103 ? -10.650 -2.587 -0.316 1.00 94.06 103 CYS A N 1
ATOM 798 C CA . CYS A 1 103 ? -11.736 -1.825 0.282 1.00 94.06 103 CYS A CA 1
ATOM 799 C C . CYS A 1 103 ? -12.137 -2.389 1.663 1.00 94.06 103 CYS A C 1
ATOM 801 O O . CYS A 1 103 ? -12.383 -1.615 2.590 1.00 94.06 103 CYS A O 1
ATOM 803 N N . GLU A 1 104 ? -12.178 -3.714 1.836 1.00 94.50 104 GLU A N 1
ATOM 804 C CA . GLU A 1 104 ? -12.432 -4.353 3.137 1.00 94.50 104 GLU A CA 1
ATOM 805 C C . GLU A 1 104 ? -11.345 -4.035 4.167 1.00 94.50 104 GLU A C 1
ATOM 807 O O . GLU A 1 104 ? -11.670 -3.633 5.285 1.00 94.50 104 GLU A O 1
ATOM 812 N N . THR A 1 105 ? -10.075 -4.127 3.775 1.00 95.75 105 THR A N 1
ATOM 813 C CA . THR A 1 105 ? -8.912 -3.743 4.587 1.00 95.75 105 THR A CA 1
ATOM 814 C C . THR A 1 105 ? -9.032 -2.296 5.068 1.00 95.75 105 THR A C 1
ATOM 816 O O . THR A 1 105 ? -8.934 -2.029 6.269 1.00 95.75 105 THR A O 1
ATOM 819 N N . ALA A 1 106 ? -9.351 -1.360 4.166 1.00 94.62 106 ALA A N 1
ATOM 820 C CA . ALA A 1 106 ? -9.581 0.037 4.530 1.00 94.62 106 ALA A CA 1
ATOM 821 C C . ALA A 1 106 ? -10.752 0.199 5.507 1.00 94.62 106 ALA A C 1
ATOM 823 O O . ALA A 1 106 ? -10.670 0.967 6.464 1.00 94.62 106 ALA A O 1
ATOM 824 N N . ARG A 1 107 ? -11.847 -0.541 5.304 1.00 93.94 107 ARG A N 1
ATOM 825 C CA . ARG A 1 107 ? -13.013 -0.502 6.194 1.00 93.94 107 ARG A CA 1
ATOM 826 C C . ARG A 1 107 ? -12.696 -1.050 7.587 1.00 93.94 107 ARG A C 1
ATOM 828 O O . ARG A 1 107 ? -13.224 -0.524 8.568 1.00 93.94 107 ARG A O 1
ATOM 835 N N . VAL A 1 108 ? -11.872 -2.092 7.694 1.00 95.31 108 VAL A N 1
ATOM 836 C CA . VAL A 1 108 ? -11.413 -2.636 8.981 1.00 95.31 108 VAL A CA 1
ATOM 837 C C . VAL A 1 108 ? -10.586 -1.593 9.733 1.00 95.31 108 VAL A C 1
ATOM 839 O O . VAL A 1 108 ? -10.884 -1.325 10.900 1.00 95.31 108 VAL A O 1
ATOM 842 N N . ALA A 1 109 ? -9.635 -0.939 9.057 1.00 93.81 109 ALA A N 1
ATOM 843 C CA . ALA A 1 109 ? -8.868 0.168 9.626 1.00 93.81 109 ALA A CA 1
ATOM 844 C C . ALA A 1 109 ? -9.782 1.319 10.073 1.00 93.81 109 ALA A C 1
ATOM 846 O O . ALA A 1 109 ? -9.767 1.677 11.246 1.00 93.81 109 ALA A O 1
ATOM 847 N N . TRP A 1 110 ? -10.653 1.806 9.184 1.00 91.69 110 TRP A N 1
ATOM 848 C CA . TRP A 1 110 ? -11.600 2.901 9.434 1.00 91.69 110 TRP A CA 1
ATOM 849 C C . TRP A 1 110 ? -12.509 2.665 10.645 1.00 91.69 110 TRP A C 1
ATOM 851 O O . TRP A 1 110 ? -12.731 3.561 11.460 1.00 91.69 110 TRP A O 1
ATOM 861 N N . LYS A 1 111 ? -13.041 1.444 10.787 1.00 91.88 111 LYS A N 1
ATOM 862 C CA . LYS A 1 111 ? -13.869 1.077 11.942 1.00 91.88 111 LYS A CA 1
ATOM 863 C C . LYS A 1 111 ? -13.061 1.056 13.232 1.00 91.88 111 LYS A C 1
ATOM 865 O O . LYS A 1 111 ? -13.563 1.491 14.262 1.00 91.88 111 LYS A O 1
ATOM 870 N N . LYS A 1 112 ? -11.844 0.511 13.185 1.00 92.12 112 LYS A N 1
ATOM 871 C CA . LYS A 1 112 ? -10.995 0.334 14.366 1.00 92.12 112 LYS A CA 1
ATOM 872 C C . LYS A 1 112 ? -10.405 1.649 14.863 1.00 92.12 112 LYS A C 1
ATOM 874 O O . LYS A 1 112 ? -10.285 1.822 16.071 1.00 92.12 112 LYS A O 1
ATOM 879 N N . SER A 1 113 ? -10.024 2.528 13.943 1.00 87.56 113 SER A N 1
ATOM 880 C CA . SER A 1 113 ? -9.469 3.847 14.234 1.00 87.56 113 SER A CA 1
ATOM 881 C C . SER A 1 113 ? -10.530 4.873 14.614 1.00 87.56 113 SER A C 1
ATOM 883 O O . SER A 1 113 ? -10.191 5.948 15.090 1.00 87.56 113 SER A O 1
ATOM 885 N N . GLU A 1 114 ? -11.803 4.550 14.383 1.00 87.12 114 GLU A N 1
ATOM 886 C CA . GLU A 1 114 ? -12.934 5.425 14.661 1.00 87.12 114 GLU A CA 1
ATOM 887 C C . GLU A 1 114 ? -12.861 6.776 13.927 1.00 87.12 114 GLU A C 1
ATOM 889 O O . GLU A 1 114 ? -13.422 7.758 14.401 1.00 87.12 114 GLU A O 1
ATOM 894 N N . TRP A 1 115 ? -12.257 6.820 12.727 1.00 79.81 115 TRP A N 1
ATOM 895 C CA . TRP A 1 115 ? -12.123 8.035 11.891 1.00 79.81 115 TRP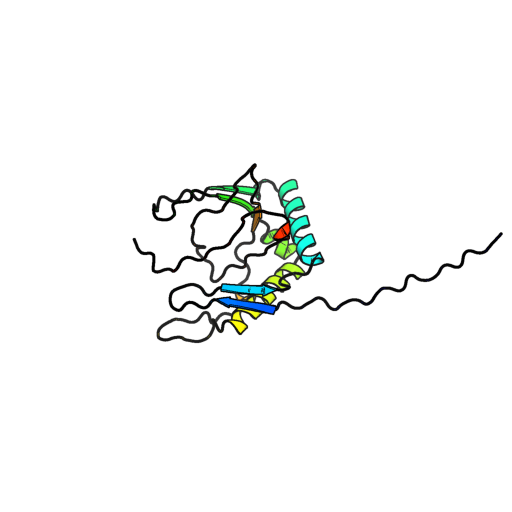 A CA 1
ATOM 896 C C . TRP A 1 115 ? -13.452 8.752 11.581 1.00 79.81 115 TRP A C 1
ATOM 898 O O . TRP A 1 115 ? -13.473 9.891 11.121 1.00 79.81 115 TRP A O 1
ATOM 908 N N . PHE A 1 116 ? -14.577 8.075 11.803 1.00 75.69 116 PHE A N 1
ATOM 909 C CA . PHE A 1 116 ? -15.924 8.613 11.643 1.00 75.69 116 PHE A CA 1
ATOM 910 C C . PHE A 1 116 ? -16.433 9.412 12.851 1.00 75.69 116 PHE A C 1
ATOM 912 O O . PHE A 1 116 ? -17.493 10.036 12.752 1.00 75.69 116 PHE A O 1
ATOM 919 N N . LYS A 1 117 ? -15.751 9.362 14.000 1.00 76.06 117 LYS A N 1
ATOM 920 C CA . LYS A 1 117 ? -16.152 10.109 15.194 1.00 76.06 117 LYS A CA 1
ATOM 921 C C . LYS A 1 117 ? -15.748 11.575 15.069 1.00 76.06 117 LYS A C 1
ATOM 923 O O . LYS A 1 117 ? -14.708 11.902 14.518 1.00 76.06 117 LYS A O 1
ATOM 928 N N . ILE A 1 118 ? -16.612 12.450 15.580 1.00 59.28 118 ILE A N 1
ATOM 929 C CA . ILE A 1 118 ? -16.331 13.882 15.704 1.00 59.28 118 ILE A CA 1
ATOM 930 C C . ILE A 1 118 ? -15.431 14.060 16.927 1.00 59.28 118 ILE A C 1
ATOM 932 O O . ILE A 1 118 ? -15.876 13.785 18.042 1.00 59.28 118 ILE A O 1
ATOM 936 N N . GLU A 1 119 ? -14.207 14.536 16.720 1.00 64.38 119 GLU A N 1
ATOM 937 C CA . GLU A 1 119 ? -13.416 15.185 17.767 1.00 64.38 119 GLU A CA 1
ATOM 938 C C . GLU A 1 119 ? -13.515 16.710 17.593 1.00 64.38 119 GLU A C 1
ATOM 940 O O . GLU A 1 119 ? -13.792 17.202 16.498 1.00 64.38 119 GLU A O 1
ATOM 945 N N . ASP A 1 120 ? -13.425 17.445 18.703 1.00 58.41 120 ASP A N 1
ATOM 946 C CA . ASP A 1 120 ? -13.821 18.853 18.844 1.00 58.41 120 ASP A CA 1
ATOM 947 C C . ASP A 1 120 ? -13.466 19.751 17.639 1.00 58.41 120 ASP A C 1
ATOM 949 O O . ASP A 1 120 ? -12.334 20.194 17.475 1.00 58.41 120 ASP A O 1
ATOM 953 N N . GLY A 1 121 ? -14.480 20.094 16.834 1.00 57.84 121 GLY A N 1
ATOM 954 C CA . GLY A 1 121 ? -14.368 21.072 15.745 1.00 57.84 121 GLY A CA 1
ATOM 955 C C . GLY A 1 121 ? -13.932 20.520 14.384 1.00 57.84 121 GLY A C 1
ATOM 956 O O . GLY A 1 121 ? -13.939 21.283 13.417 1.00 57.84 121 GLY A O 1
ATOM 957 N N . GLU A 1 122 ? -13.626 19.226 14.267 1.00 61.47 122 GLU A N 1
ATOM 958 C CA . GLU A 1 122 ? -13.235 18.606 12.997 1.00 61.47 122 GLU A CA 1
ATOM 959 C C . GLU A 1 122 ? -14.419 17.973 12.251 1.00 61.47 122 GLU A C 1
ATOM 961 O O . GLU A 1 122 ? -15.371 17.450 12.841 1.00 61.47 122 GLU A O 1
ATOM 966 N N . ILE A 1 123 ? -14.372 18.018 10.914 1.00 59.56 123 ILE A N 1
ATOM 967 C CA . ILE A 1 123 ? -15.317 17.286 10.066 1.00 59.56 123 ILE A CA 1
ATOM 968 C C . ILE A 1 123 ? -14.825 15.835 10.008 1.00 59.56 123 ILE A C 1
ATOM 970 O O . ILE A 1 123 ? -13.755 15.602 9.446 1.00 59.56 123 ILE A O 1
ATOM 974 N N . PRO A 1 124 ? -15.576 14.849 10.533 1.00 65.81 124 PRO A N 1
ATOM 975 C CA . PRO A 1 124 ? -15.104 13.474 10.542 1.00 65.81 124 PRO A CA 1
ATOM 976 C C . PRO A 1 124 ? -14.960 12.941 9.128 1.00 65.81 124 PRO A C 1
ATOM 978 O O . PRO A 1 124 ? -15.706 13.317 8.215 1.00 65.81 124 PRO A O 1
ATOM 981 N N . PHE A 1 125 ? -14.116 11.931 8.979 1.00 70.38 125 PHE A N 1
ATOM 982 C CA . PHE A 1 125 ? -14.145 11.098 7.795 1.00 70.38 125 PHE A CA 1
ATOM 983 C C . PHE A 1 125 ? -15.345 10.138 7.868 1.00 70.38 125 PHE A C 1
ATOM 985 O O . PHE A 1 125 ? -15.257 8.977 8.271 1.00 70.38 125 PHE A O 1
ATOM 992 N N . GLN A 1 126 ? -16.514 10.664 7.499 1.00 74.88 126 GLN A N 1
ATOM 993 C CA . GLN A 1 126 ? -17.812 9.986 7.620 1.00 74.88 126 GLN A CA 1
ATOM 994 C C . GLN A 1 126 ? -18.072 8.943 6.524 1.00 74.88 126 GLN A C 1
ATOM 996 O O . GLN A 1 126 ? -19.058 8.204 6.587 1.00 74.88 126 GLN A O 1
ATOM 1001 N N . PHE A 1 127 ? -17.232 8.893 5.491 1.00 81.69 127 PHE A N 1
ATOM 1002 C CA . PHE A 1 127 ? -17.472 8.047 4.332 1.00 81.69 127 PHE A CA 1
ATOM 1003 C C . PHE A 1 127 ? -16.899 6.648 4.551 1.00 81.69 127 PHE A C 1
ATOM 1005 O O . PHE A 1 127 ? -15.705 6.485 4.776 1.00 81.69 127 PHE A O 1
ATOM 1012 N N . ASP A 1 128 ? -17.756 5.631 4.420 1.00 87.50 128 ASP A N 1
ATOM 1013 C CA . ASP A 1 128 ? -17.322 4.234 4.310 1.00 87.50 128 ASP A CA 1
ATOM 1014 C C . ASP A 1 128 ? -16.302 4.119 3.157 1.00 87.50 128 ASP A C 1
ATOM 1016 O O . ASP A 1 128 ? -16.670 4.436 2.017 1.00 87.50 128 ASP A O 1
ATOM 1020 N N . PRO A 1 129 ? -15.057 3.668 3.413 1.00 90.31 129 PRO A N 1
ATOM 1021 C CA . PRO A 1 129 ? -13.999 3.586 2.406 1.00 90.31 129 PRO A CA 1
ATOM 1022 C C . PRO A 1 129 ? -14.420 2.895 1.106 1.00 90.31 129 PRO A C 1
ATOM 1024 O O . PRO A 1 129 ? -14.046 3.334 0.019 1.00 90.31 129 PRO A O 1
ATOM 1027 N N . CYS A 1 130 ? -15.273 1.871 1.194 1.00 90.44 130 CYS A N 1
ATOM 1028 C CA . CYS A 1 130 ? -15.759 1.124 0.032 1.00 90.44 130 CYS A CA 1
ATOM 1029 C C . CYS A 1 130 ? -16.702 1.925 -0.883 1.00 90.44 130 CYS A C 1
ATOM 1031 O O . CYS A 1 130 ? -17.040 1.451 -1.965 1.00 90.44 130 CYS A O 1
ATOM 1033 N N . LYS A 1 131 ? -17.174 3.106 -0.463 1.00 90.44 131 LYS A N 1
ATOM 1034 C CA . LYS A 1 131 ? -18.054 3.975 -1.264 1.00 90.44 131 LYS A CA 1
ATOM 1035 C C . LYS A 1 131 ? -17.305 5.071 -2.019 1.00 90.44 131 LYS A C 1
ATOM 1037 O O . LYS A 1 131 ? -17.912 5.736 -2.851 1.00 90.44 131 LYS A O 1
ATOM 1042 N N . LEU A 1 132 ? -16.021 5.271 -1.727 1.00 89.00 132 LEU A N 1
ATOM 1043 C CA . LEU A 1 132 ? -15.214 6.338 -2.327 1.00 89.00 132 LEU A CA 1
ATOM 1044 C C . LEU A 1 132 ? -14.585 5.927 -3.663 1.00 89.00 132 LEU A C 1
ATOM 1046 O O . LEU A 1 132 ? -14.216 6.788 -4.457 1.00 89.00 132 LEU A O 1
ATOM 1050 N N . GLY A 1 133 ? -14.503 4.619 -3.924 1.00 89.69 133 GLY A N 1
ATOM 1051 C CA . GLY A 1 133 ? -13.767 4.073 -5.060 1.00 89.69 133 GLY A CA 1
ATOM 1052 C C . GLY A 1 133 ? -12.250 4.196 -4.885 1.00 89.69 133 GLY A C 1
ATOM 1053 O O . GLY A 1 133 ? -11.757 4.771 -3.915 1.00 89.69 133 GLY A O 1
ATOM 1054 N N . MET A 1 134 ? -11.498 3.633 -5.831 1.00 91.12 134 MET A N 1
ATOM 1055 C CA . MET A 1 134 ? -10.038 3.743 -5.865 1.00 91.12 134 MET A CA 1
ATOM 1056 C C . MET A 1 134 ? -9.634 4.756 -6.930 1.00 91.12 134 MET A C 1
ATOM 1058 O O . MET A 1 134 ? -9.900 4.552 -8.115 1.00 91.12 134 MET A O 1
ATOM 1062 N N . ARG A 1 135 ? -8.986 5.845 -6.507 1.00 89.94 135 ARG A N 1
ATOM 1063 C CA . ARG A 1 135 ? -8.482 6.879 -7.421 1.00 89.94 135 ARG A CA 1
ATOM 1064 C C . ARG A 1 135 ? -7.247 6.394 -8.177 1.00 89.94 135 ARG A C 1
ATOM 1066 O O . ARG A 1 135 ? -7.234 6.386 -9.404 1.00 89.94 135 ARG A O 1
ATOM 1073 N N . THR A 1 136 ? -6.226 5.992 -7.427 1.00 91.81 136 THR A N 1
ATOM 1074 C CA . THR A 1 136 ? -4.908 5.626 -7.946 1.00 91.81 136 THR A CA 1
ATOM 1075 C C . THR A 1 136 ? -4.451 4.335 -7.279 1.00 91.81 136 THR A C 1
ATOM 1077 O O . THR A 1 136 ? -4.653 4.143 -6.082 1.00 91.81 136 THR A O 1
ATOM 1080 N N . THR A 1 137 ? -3.836 3.448 -8.058 1.00 95.75 137 THR A N 1
ATOM 1081 C CA . THR A 1 137 ? -3.147 2.261 -7.542 1.00 95.75 137 THR A CA 1
ATOM 1082 C C . THR A 1 137 ? -1.861 2.088 -8.324 1.00 95.75 137 THR A C 1
ATOM 1084 O O . THR A 1 137 ? -1.880 1.990 -9.557 1.00 95.75 137 THR A O 1
ATOM 1087 N N . GLU A 1 138 ? -0.755 2.070 -7.596 1.00 95.75 138 GLU A N 1
ATOM 1088 C CA . GLU A 1 138 ? 0.594 2.028 -8.137 1.00 95.75 138 GLU A CA 1
ATOM 1089 C C . GLU A 1 138 ? 1.338 0.855 -7.506 1.00 95.75 138 GLU A C 1
ATOM 1091 O O . GLU A 1 138 ? 1.290 0.662 -6.293 1.00 95.75 138 GLU A O 1
ATOM 1096 N N . TYR A 1 139 ? 2.039 0.081 -8.330 1.00 96.12 139 TYR A N 1
ATOM 1097 C CA . TYR A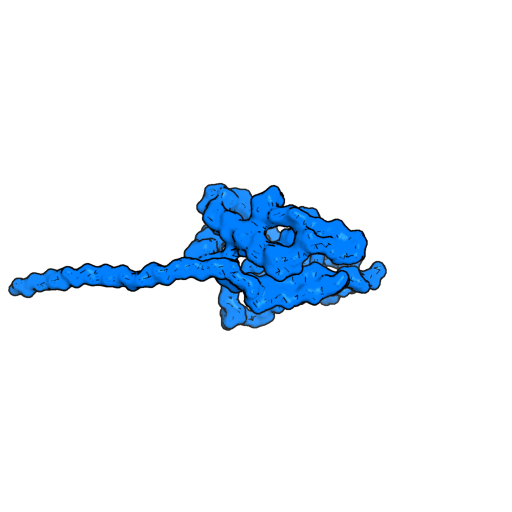 1 139 ? 3.096 -0.793 -7.843 1.00 96.12 139 TYR A CA 1
ATOM 1098 C C . TYR A 1 139 ? 4.382 0.024 -7.785 1.00 96.12 139 TYR A C 1
ATOM 1100 O O . TYR A 1 139 ? 4.831 0.524 -8.821 1.00 96.12 139 TYR A O 1
ATOM 1108 N N . LEU A 1 140 ? 4.964 0.150 -6.595 1.00 94.62 140 LEU A N 1
ATOM 1109 C CA . LEU A 1 140 ? 6.207 0.881 -6.372 1.00 94.62 140 LEU A CA 1
ATOM 1110 C C . LEU A 1 140 ? 7.353 -0.107 -6.169 1.00 94.62 140 LEU A C 1
ATOM 1112 O O . LEU A 1 140 ? 7.244 -1.024 -5.358 1.00 94.62 140 LEU A O 1
ATOM 1116 N N . SER A 1 141 ? 8.454 0.086 -6.891 1.00 92.50 141 SER A N 1
ATOM 1117 C CA . SER A 1 141 ? 9.693 -0.661 -6.664 1.00 92.50 141 SER A CA 1
ATOM 1118 C C . SER A 1 141 ? 10.797 0.268 -6.185 1.00 92.50 141 SER A C 1
ATOM 1120 O O . SER A 1 141 ? 11.056 1.287 -6.828 1.00 92.50 141 SER A O 1
ATOM 1122 N N . TYR A 1 142 ? 11.472 -0.127 -5.106 1.00 91.31 142 TYR A N 1
ATOM 1123 C CA . TYR A 1 142 ? 12.680 0.528 -4.622 1.00 91.31 142 TYR A CA 1
ATOM 1124 C C . TYR A 1 142 ? 13.860 -0.418 -4.799 1.00 91.31 142 TYR A C 1
ATOM 1126 O O . TYR A 1 142 ? 13.950 -1.442 -4.128 1.00 91.31 142 TYR A O 1
ATOM 1134 N N . ASP A 1 143 ? 14.736 -0.094 -5.743 1.00 86.00 143 ASP A N 1
ATOM 1135 C CA . ASP A 1 143 ? 15.881 -0.919 -6.122 1.00 86.00 143 ASP A CA 1
ATOM 1136 C C . ASP A 1 143 ? 17.120 -0.025 -6.306 1.00 86.00 143 ASP A C 1
ATOM 1138 O O . ASP A 1 143 ? 16.978 1.108 -6.778 1.00 86.00 143 ASP A O 1
ATOM 1142 N N . PRO A 1 144 ? 18.341 -0.496 -5.982 1.00 83.19 144 PRO A N 1
ATOM 1143 C CA . PRO A 1 144 ? 19.568 0.283 -6.173 1.00 83.19 144 PRO A CA 1
ATOM 1144 C C . PRO A 1 144 ? 19.841 0.751 -7.616 1.00 83.19 144 PRO A C 1
ATOM 1146 O O . PRO A 1 144 ? 20.612 1.687 -7.813 1.00 83.19 144 PRO A O 1
ATOM 1149 N N . SER A 1 145 ? 19.255 0.104 -8.627 1.00 85.69 145 SER A N 1
ATOM 1150 C CA . SER A 1 145 ? 19.333 0.491 -10.046 1.00 85.69 145 SER A CA 1
ATOM 1151 C C . SER A 1 145 ? 18.295 1.545 -10.464 1.00 85.69 145 SER A C 1
ATOM 1153 O O . SER A 1 145 ? 18.363 2.073 -11.580 1.00 85.69 145 SER A O 1
ATOM 1155 N N . GLY A 1 146 ? 17.341 1.854 -9.583 1.00 86.19 146 GLY A N 1
ATOM 1156 C CA . GLY A 1 146 ? 16.324 2.889 -9.738 1.00 86.19 146 GLY A CA 1
ATOM 1157 C C . GLY A 1 146 ? 16.363 3.878 -8.574 1.00 86.19 146 GLY A C 1
ATOM 1158 O O . GLY A 1 146 ? 17.433 4.296 -8.132 1.00 86.19 146 GLY A O 1
ATOM 1159 N N . TRP A 1 147 ? 15.187 4.270 -8.086 1.00 89.00 147 TRP A N 1
ATOM 1160 C CA . TRP A 1 147 ? 15.083 5.013 -6.831 1.00 89.00 147 TRP A CA 1
ATOM 1161 C C . TRP A 1 147 ? 15.155 4.052 -5.648 1.00 89.00 147 TRP A C 1
ATOM 1163 O O . TRP A 1 147 ? 14.385 3.100 -5.578 1.00 89.00 147 TRP A O 1
ATOM 1173 N N . SER A 1 148 ? 16.048 4.315 -4.697 1.00 87.94 148 SER A N 1
ATOM 1174 C CA . SER A 1 148 ? 16.197 3.501 -3.484 1.00 87.94 148 SER A CA 1
ATOM 1175 C C . SER A 1 148 ? 15.326 3.972 -2.317 1.00 87.94 148 SER A C 1
ATOM 1177 O O . SER A 1 148 ? 15.155 3.229 -1.355 1.00 87.94 148 SER A O 1
ATOM 1179 N N . ALA A 1 149 ? 14.789 5.192 -2.386 1.00 86.69 149 ALA A N 1
ATOM 1180 C CA . ALA A 1 149 ? 13.949 5.776 -1.349 1.00 86.69 149 ALA A CA 1
ATOM 1181 C C . ALA A 1 149 ? 12.989 6.811 -1.941 1.00 86.69 149 ALA A C 1
ATOM 1183 O O . ALA A 1 149 ? 13.325 7.506 -2.906 1.00 86.69 149 ALA A O 1
ATOM 1184 N N . LEU A 1 150 ? 11.818 6.938 -1.318 1.00 87.50 150 LEU A N 1
ATOM 1185 C CA . LEU A 1 150 ? 10.859 7.997 -1.604 1.00 87.50 150 LEU A CA 1
ATOM 1186 C C . LEU A 1 150 ? 11.188 9.226 -0.753 1.00 87.50 150 LEU A C 1
ATOM 1188 O O . LEU A 1 150 ? 11.393 9.110 0.454 1.00 87.50 150 LEU A O 1
ATOM 1192 N N . GLY A 1 151 ? 11.237 10.395 -1.390 1.00 83.44 151 GLY A N 1
ATOM 1193 C CA . GLY A 1 151 ? 11.427 11.663 -0.687 1.00 83.44 151 GLY A CA 1
ATOM 1194 C C . GLY A 1 151 ? 10.206 12.026 0.161 1.00 83.44 151 GLY A C 1
ATOM 1195 O O . GLY A 1 151 ? 9.113 11.472 -0.009 1.00 83.44 151 GLY A O 1
ATOM 1196 N N . GLY A 1 152 ? 10.377 12.986 1.068 1.00 81.31 152 GLY A N 1
ATOM 1197 C CA . GLY A 1 152 ? 9.258 13.533 1.834 1.00 81.31 152 GLY A CA 1
ATOM 1198 C C . GLY A 1 152 ? 8.209 14.161 0.914 1.00 81.31 152 GLY A C 1
ATOM 1199 O O . GLY A 1 152 ? 8.543 14.960 0.042 1.00 81.31 152 GLY A O 1
ATOM 1200 N N . HIS A 1 153 ? 6.945 13.779 1.082 1.00 83.50 153 HIS A N 1
ATOM 1201 C CA . HIS A 1 153 ? 5.825 14.303 0.301 1.00 83.50 153 HIS A CA 1
ATOM 1202 C C . HIS A 1 153 ? 4.503 14.090 1.049 1.00 83.50 153 HIS A C 1
ATOM 1204 O O . HIS A 1 153 ? 4.441 13.392 2.063 1.00 83.50 153 HIS A O 1
ATOM 1210 N N . THR A 1 154 ? 3.442 14.692 0.520 1.00 83.69 154 THR A N 1
ATOM 1211 C CA . THR A 1 154 ? 2.064 14.480 0.960 1.00 83.69 154 THR A CA 1
ATOM 1212 C C . THR A 1 154 ? 1.256 13.970 -0.221 1.00 83.69 154 THR A C 1
ATOM 1214 O O . THR A 1 154 ? 1.325 14.542 -1.311 1.00 83.69 154 THR A O 1
ATOM 1217 N N . ASP A 1 155 ? 0.471 12.919 -0.001 1.00 85.50 155 ASP A N 1
ATOM 1218 C CA . ASP A 1 155 ? -0.522 12.489 -0.977 1.00 85.50 155 ASP A CA 1
ATOM 1219 C C . ASP A 1 155 ? -1.641 13.533 -1.054 1.00 85.50 155 ASP A C 1
ATOM 1221 O O . ASP A 1 155 ? -2.309 13.838 -0.066 1.00 85.50 155 ASP A O 1
ATOM 1225 N N . ILE A 1 156 ? -1.834 14.104 -2.242 1.00 84.38 156 ILE A N 1
ATOM 1226 C CA . ILE A 1 156 ? -2.871 15.106 -2.513 1.00 84.38 156 ILE A CA 1
ATOM 1227 C C . ILE A 1 156 ? -4.064 14.474 -3.231 1.00 84.38 156 ILE A C 1
ATOM 1229 O O . ILE A 1 156 ? -3.911 13.508 -3.979 1.00 84.38 156 ILE A O 1
ATOM 1233 N N . ASP A 1 157 ? -5.254 15.050 -3.050 1.00 85.38 157 ASP A N 1
ATOM 1234 C CA . ASP A 1 157 ? -6.535 14.591 -3.618 1.00 85.38 157 ASP A CA 1
ATOM 1235 C C . ASP A 1 157 ? -6.910 13.132 -3.265 1.00 85.38 157 ASP A C 1
ATOM 1237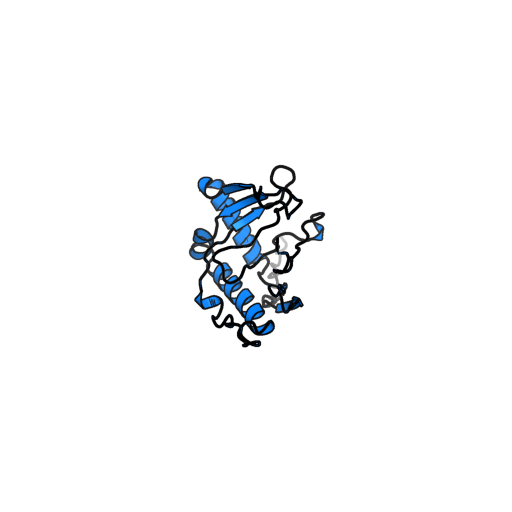 O O . ASP A 1 157 ? -7.538 12.416 -4.054 1.00 85.38 157 ASP A O 1
ATOM 1241 N N . THR A 1 158 ? -6.517 12.664 -2.082 1.00 87.12 158 THR A N 1
ATOM 1242 C CA . THR A 1 158 ? -6.911 11.367 -1.512 1.00 87.12 158 THR A CA 1
ATOM 1243 C C . THR A 1 158 ? -7.410 11.554 -0.087 1.00 87.12 158 THR A C 1
ATOM 1245 O O . THR A 1 158 ? -6.866 12.356 0.663 1.00 87.12 158 THR A O 1
ATOM 1248 N N . MET A 1 159 ? -8.441 10.799 0.302 1.00 86.50 159 MET A N 1
ATOM 1249 C CA . MET A 1 159 ? -8.950 10.824 1.682 1.00 86.50 159 MET A CA 1
ATOM 1250 C C . MET A 1 159 ? -8.111 9.954 2.627 1.00 86.50 159 MET A C 1
ATOM 1252 O O . MET A 1 159 ? -8.036 10.228 3.818 1.00 86.50 159 MET A O 1
ATOM 1256 N N . TYR A 1 160 ? -7.524 8.882 2.097 1.00 89.31 160 TYR A N 1
ATOM 1257 C CA . TYR A 1 160 ? -6.617 7.973 2.788 1.00 89.31 160 TYR A CA 1
ATOM 1258 C C . TYR A 1 160 ? -5.748 7.256 1.750 1.00 89.31 160 TYR A C 1
ATOM 1260 O O . TYR A 1 160 ? -6.138 7.148 0.582 1.00 89.31 160 TYR A O 1
ATOM 1268 N N . THR A 1 161 ? -4.617 6.720 2.202 1.00 92.88 161 THR A N 1
ATOM 1269 C CA . THR A 1 161 ? -3.701 5.905 1.398 1.00 92.88 161 THR A CA 1
ATOM 1270 C C . THR A 1 161 ? -3.528 4.545 2.065 1.00 92.88 161 THR A C 1
ATOM 1272 O O . THR A 1 161 ? -3.428 4.454 3.287 1.00 92.88 161 THR A O 1
ATOM 1275 N N . ILE A 1 162 ? -3.505 3.478 1.262 1.00 94.81 162 ILE A N 1
ATOM 1276 C CA . ILE A 1 162 ? -3.122 2.136 1.712 1.00 94.81 162 ILE A CA 1
ATOM 1277 C C . ILE A 1 162 ? -1.743 1.837 1.133 1.00 94.81 162 ILE A C 1
ATOM 1279 O O . ILE A 1 162 ? -1.580 1.814 -0.086 1.00 94.81 162 ILE A O 1
ATOM 1283 N N . LEU A 1 163 ? -0.773 1.575 2.005 1.00 95.25 163 LEU A N 1
ATOM 1284 C CA . LEU A 1 163 ? 0.523 1.026 1.625 1.00 95.25 163 LEU A CA 1
ATOM 1285 C C . LEU A 1 163 ? 0.491 -0.491 1.844 1.00 95.25 163 LEU A C 1
ATOM 1287 O O . LEU A 1 163 ? 0.231 -0.948 2.956 1.00 95.25 163 LEU A O 1
ATOM 1291 N N . LEU A 1 164 ? 0.758 -1.263 0.793 1.00 95.00 164 LEU A N 1
ATOM 1292 C CA . LEU A 1 164 ? 0.870 -2.719 0.869 1.00 95.00 164 LEU A CA 1
ATOM 1293 C C . LEU A 1 164 ? 2.340 -3.112 0.767 1.00 95.00 164 LEU A C 1
ATOM 1295 O O . LEU A 1 164 ? 3.012 -2.757 -0.201 1.00 95.00 164 LEU A O 1
ATOM 1299 N N . LEU A 1 165 ? 2.822 -3.867 1.750 1.00 94.25 165 LEU A N 1
ATOM 1300 C CA . LEU A 1 165 ? 4.140 -4.487 1.701 1.00 94.25 165 LEU A CA 1
ATOM 1301 C C . LEU A 1 165 ? 3.997 -5.842 1.003 1.00 94.25 165 LEU A C 1
ATOM 1303 O O . LEU A 1 165 ? 3.335 -6.737 1.519 1.00 94.25 165 LEU A O 1
ATOM 1307 N N . LEU A 1 166 ? 4.573 -5.962 -0.195 1.00 93.75 166 LEU A N 1
ATOM 1308 C CA . LEU A 1 166 ? 4.500 -7.167 -1.039 1.00 93.75 166 LEU A CA 1
ATOM 1309 C C . LEU A 1 166 ? 5.801 -7.987 -1.028 1.00 93.75 166 LEU A C 1
ATOM 1311 O O . LEU A 1 166 ? 5.964 -8.905 -1.829 1.00 93.75 166 LEU A O 1
ATOM 1315 N N . SER A 1 167 ? 6.738 -7.626 -0.155 1.00 91.38 167 SER A N 1
ATOM 1316 C CA . SER A 1 167 ? 8.004 -8.324 0.068 1.00 91.38 167 SER A CA 1
ATOM 1317 C C . SER A 1 167 ? 8.173 -8.561 1.559 1.00 91.38 167 SER A C 1
ATOM 1319 O O . SER A 1 167 ? 7.711 -7.746 2.365 1.00 91.38 167 SER A O 1
ATOM 1321 N N . ASP A 1 168 ? 8.827 -9.659 1.928 1.00 88.88 168 ASP A N 1
ATOM 1322 C CA . ASP A 1 168 ? 9.084 -9.948 3.335 1.00 88.88 168 ASP A CA 1
ATOM 1323 C C . ASP A 1 168 ? 10.151 -8.959 3.855 1.00 88.88 168 ASP A C 1
ATOM 1325 O O . ASP A 1 168 ? 11.202 -8.807 3.227 1.00 88.88 168 ASP A O 1
ATOM 1329 N N . PRO A 1 169 ? 9.928 -8.263 4.987 1.00 88.94 169 PRO A N 1
ATOM 1330 C CA . PRO A 1 169 ? 10.908 -7.335 5.558 1.00 88.94 169 PRO A CA 1
ATOM 1331 C C . PRO A 1 169 ? 12.286 -7.942 5.847 1.00 88.94 169 PRO A C 1
ATOM 1333 O O . PRO A 1 169 ? 13.264 -7.211 5.968 1.00 88.94 169 PRO A O 1
ATOM 1336 N N . SER A 1 170 ? 12.389 -9.267 5.972 1.00 92.00 170 SER A N 1
ATOM 1337 C CA . SER A 1 170 ? 13.664 -9.974 6.117 1.00 92.00 170 SER A CA 1
ATOM 1338 C C . SER A 1 170 ? 14.467 -10.080 4.812 1.00 92.00 170 SER A C 1
ATOM 1340 O O . SER A 1 170 ? 15.662 -10.381 4.859 1.00 92.00 170 SER A O 1
ATOM 1342 N N . GLU A 1 171 ? 13.852 -9.799 3.660 1.00 90.69 171 GLU A N 1
ATOM 1343 C CA . GLU A 1 171 ? 14.472 -9.878 2.330 1.00 90.69 171 GLU A CA 1
ATOM 1344 C C . GLU A 1 171 ? 15.180 -8.584 1.912 1.00 90.69 171 GLU A C 1
ATOM 1346 O O . GLU A 1 171 ? 15.935 -8.580 0.937 1.00 90.69 171 GLU A O 1
ATOM 1351 N N . TYR A 1 172 ? 14.980 -7.485 2.640 1.00 90.56 172 TYR A N 1
ATOM 1352 C CA . TYR A 1 172 ? 15.595 -6.199 2.330 1.00 90.56 172 TYR A CA 1
ATOM 1353 C C . TYR A 1 172 ? 16.131 -5.490 3.577 1.00 90.56 172 TYR A C 1
ATOM 1355 O O . TYR A 1 172 ? 15.795 -5.803 4.715 1.00 90.56 172 TYR A O 1
ATOM 1363 N N . LYS A 1 173 ? 17.030 -4.526 3.356 1.00 89.25 173 LYS A N 1
ATOM 1364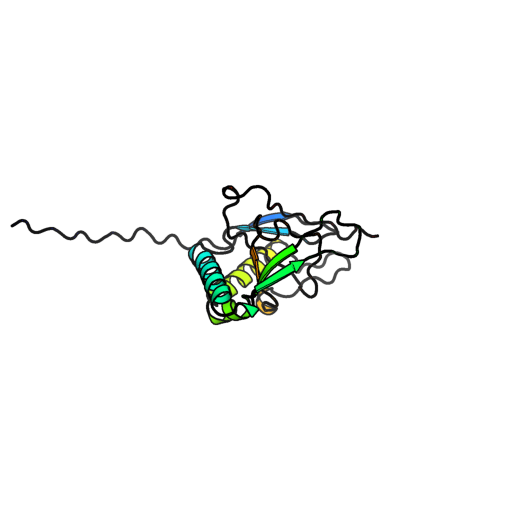 C CA . LYS A 1 173 ? 17.572 -3.660 4.408 1.00 89.25 173 LYS A CA 1
ATOM 1365 C C . LYS A 1 173 ? 17.125 -2.225 4.157 1.00 89.25 173 LYS A C 1
ATOM 1367 O O . LYS A 1 173 ? 17.356 -1.706 3.068 1.00 89.25 173 LYS A O 1
ATOM 1372 N N . GLY A 1 174 ? 16.575 -1.585 5.184 1.00 89.06 174 GLY A N 1
ATOM 1373 C CA . GLY A 1 174 ? 15.950 -0.267 5.081 1.00 89.06 174 GLY A CA 1
ATOM 1374 C C . GLY A 1 174 ? 14.449 -0.392 4.815 1.00 89.06 174 GLY A C 1
ATOM 1375 O O . GLY A 1 174 ? 13.830 -1.362 5.248 1.00 89.06 174 GLY A O 1
ATOM 1376 N N . GLY A 1 175 ? 13.873 0.552 4.066 1.00 87.50 175 GLY A N 1
ATOM 1377 C CA . GLY A 1 175 ? 12.454 0.528 3.685 1.00 87.50 175 GLY A CA 1
ATOM 1378 C C . GLY A 1 175 ? 11.504 0.916 4.820 1.00 87.50 175 GLY A C 1
ATOM 1379 O O . GLY A 1 175 ? 10.331 0.549 4.800 1.00 87.50 175 GLY A O 1
ATOM 1380 N N . GLU A 1 176 ? 12.008 1.630 5.824 1.00 89.50 176 GLU A N 1
ATOM 1381 C CA . GLU A 1 176 ? 11.216 2.125 6.938 1.00 89.50 176 GLU A CA 1
ATOM 1382 C C . GLU A 1 176 ? 10.243 3.225 6.487 1.00 89.50 176 GLU A C 1
ATOM 1384 O O . GLU A 1 176 ? 10.578 4.104 5.691 1.00 89.50 176 GLU A O 1
ATOM 1389 N N . PHE A 1 177 ? 9.029 3.191 7.035 1.00 88.06 177 PHE A N 1
ATOM 1390 C CA . PHE A 1 177 ? 8.004 4.201 6.797 1.00 88.06 177 PHE A CA 1
ATOM 1391 C C . PHE A 1 177 ? 7.935 5.174 7.974 1.00 88.06 177 PHE A C 1
ATOM 1393 O O . PHE A 1 177 ? 7.826 4.758 9.129 1.00 88.06 177 PHE A O 1
ATOM 1400 N N . PHE A 1 178 ? 7.946 6.473 7.676 1.00 85.00 178 PHE A N 1
ATOM 1401 C CA . PHE A 1 178 ? 7.862 7.531 8.676 1.00 85.00 178 PHE A CA 1
ATOM 1402 C C . PHE A 1 178 ? 6.729 8.493 8.331 1.00 85.00 178 PHE A C 1
ATOM 1404 O O . PHE A 1 178 ? 6.695 9.049 7.235 1.00 85.00 178 PHE A O 1
ATOM 1411 N N . MET A 1 179 ? 5.837 8.738 9.291 1.00 82.75 179 MET A N 1
ATOM 1412 C CA . MET A 1 179 ? 4.910 9.867 9.231 1.00 82.75 179 MET A CA 1
ATOM 1413 C C . MET A 1 179 ? 5.524 11.060 9.950 1.00 82.75 179 MET A C 1
ATOM 1415 O O . MET A 1 179 ? 6.089 10.912 11.035 1.00 82.75 179 MET A O 1
ATOM 1419 N N . LYS A 1 180 ? 5.391 12.245 9.360 1.00 75.88 180 LYS A N 1
ATOM 1420 C CA . LYS A 1 180 ? 5.764 13.509 9.994 1.00 75.88 180 LYS A CA 1
ATOM 1421 C C . LYS A 1 180 ? 4.487 14.288 10.351 1.00 75.88 180 LYS A C 1
ATOM 1423 O O . LYS A 1 180 ? 3.579 14.311 9.519 1.00 75.88 180 LYS A O 1
ATOM 1428 N N . PRO A 1 181 ? 4.401 14.896 11.549 1.00 68.06 181 PRO A N 1
ATOM 1429 C CA . PRO A 1 181 ? 3.252 15.711 11.940 1.00 68.06 181 PRO A CA 1
ATOM 1430 C C . PRO A 1 181 ? 3.010 16.899 11.013 1.00 68.06 181 PRO A C 1
ATOM 1432 O O . PRO A 1 181 ? 3.968 17.452 10.469 1.00 68.06 181 PRO A O 1
ATOM 1435 N N . SER A 1 182 ? 1.749 17.325 10.876 1.00 61.03 182 SER A N 1
ATOM 1436 C CA . SER A 1 182 ? 1.384 18.481 10.038 1.00 61.03 182 SER A CA 1
ATOM 1437 C C . SER A 1 182 ? 1.892 19.820 10.577 1.00 61.03 182 SER A C 1
ATOM 1439 O O . SER A 1 182 ? 1.919 20.800 9.840 1.00 61.03 182 SER A O 1
ATOM 1441 N N . ASP A 1 183 ? 2.344 19.856 11.832 1.00 56.44 183 ASP A N 1
ATOM 1442 C CA . ASP A 1 183 ? 2.810 21.067 12.519 1.00 56.44 183 ASP A CA 1
ATOM 1443 C C . ASP A 1 183 ? 4.258 21.451 12.166 1.00 56.44 183 ASP A C 1
ATOM 1445 O O . ASP A 1 183 ? 4.817 22.393 12.731 1.00 56.44 183 ASP A O 1
ATOM 1449 N N . TRP A 1 184 ? 4.881 20.748 11.217 1.00 46.50 184 TRP A N 1
ATOM 1450 C CA . TRP A 1 184 ? 6.105 21.203 10.558 1.00 46.50 184 TRP A CA 1
ATOM 1451 C C . TRP A 1 184 ? 5.775 22.334 9.575 1.00 46.50 184 TRP A C 1
ATOM 1453 O O . TRP A 1 184 ? 5.806 22.174 8.358 1.00 46.50 184 TRP A O 1
ATOM 1463 N N . GLY A 1 185 ? 5.406 23.482 10.143 1.00 39.56 185 GLY A N 1
ATOM 1464 C CA . GLY A 1 185 ? 5.325 24.750 9.439 1.00 39.56 185 GLY A CA 1
ATOM 1465 C C . GLY A 1 185 ? 6.718 25.342 9.239 1.00 39.56 185 GLY A C 1
ATOM 1466 O O . GLY A 1 185 ? 7.417 25.630 10.215 1.00 39.56 185 GLY A O 1
ATOM 1467 N N . GLY A 1 186 ? 7.079 25.543 7.974 1.00 35.94 186 GLY A N 1
ATOM 1468 C CA . GLY A 1 186 ? 7.774 26.760 7.555 1.00 35.94 186 GLY A CA 1
ATOM 1469 C C . GLY A 1 186 ? 6.796 27.924 7.423 1.00 35.94 186 GLY A C 1
ATOM 1470 O O . GLY A 1 186 ? 5.593 27.665 7.179 1.00 35.94 186 GLY A O 1
#